Protein AF-A0A496V7D6-F1 (afdb_monomer)

Structure (mmCIF, N/CA/C/O backbone):
data_AF-A0A496V7D6-F1
#
_entry.id   AF-A0A496V7D6-F1
#
loop_
_atom_site.group_PDB
_atom_site.id
_atom_site.type_symbol
_atom_site.label_atom_id
_atom_site.label_alt_id
_atom_site.label_comp_id
_atom_site.label_asym_id
_atom_site.label_entity_id
_atom_site.label_seq_id
_atom_site.pdbx_PDB_ins_code
_atom_site.Cartn_x
_atom_site.Cartn_y
_atom_site.Cartn_z
_atom_site.occupancy
_atom_site.B_iso_or_equiv
_atom_site.auth_seq_id
_atom_site.auth_comp_id
_atom_site.auth_asym_id
_atom_site.auth_atom_id
_atom_site.pdbx_PDB_model_num
ATOM 1 N N . MET A 1 1 ? 28.265 21.192 30.918 1.00 49.59 1 MET A N 1
ATOM 2 C CA . MET A 1 1 ? 26.896 21.748 30.797 1.00 49.59 1 MET A CA 1
ATOM 3 C C . MET A 1 1 ? 26.055 21.335 32.008 1.00 49.59 1 MET A C 1
ATOM 5 O O . MET A 1 1 ? 25.504 20.247 32.004 1.00 49.59 1 MET A O 1
ATOM 9 N N . ARG A 1 2 ? 25.999 22.140 33.079 1.00 45.81 2 ARG A N 1
ATOM 10 C CA . ARG A 1 2 ? 25.101 21.910 34.243 1.00 45.81 2 ARG A CA 1
ATOM 11 C C . ARG A 1 2 ? 24.377 23.181 34.723 1.00 45.81 2 ARG A C 1
ATOM 13 O O . ARG A 1 2 ? 23.609 23.132 35.672 1.00 45.81 2 ARG A O 1
ATOM 20 N N . LEU A 1 3 ? 24.578 24.304 34.029 1.00 46.22 3 LEU A N 1
ATOM 21 C CA . LEU A 1 3 ? 23.982 25.597 34.363 1.00 46.22 3 LEU A CA 1
ATOM 22 C C . LEU A 1 3 ? 22.447 25.684 34.175 1.00 46.22 3 LEU A C 1
ATOM 24 O O . LEU A 1 3 ? 21.805 26.278 35.035 1.00 46.22 3 LEU A O 1
ATOM 28 N N . PRO A 1 4 ? 21.810 25.098 33.132 1.00 52.84 4 PRO A N 1
ATOM 29 C CA . PRO A 1 4 ? 20.385 25.355 32.881 1.00 52.84 4 PRO A CA 1
ATOM 30 C C . PRO A 1 4 ? 19.452 24.664 33.888 1.00 52.84 4 PRO A C 1
ATOM 32 O O . PRO A 1 4 ? 18.341 25.131 34.126 1.00 52.84 4 PRO A O 1
ATOM 35 N N . LEU A 1 5 ? 19.912 23.585 34.527 1.00 51.91 5 LEU A N 1
ATOM 36 C CA . LEU A 1 5 ? 19.098 22.809 35.464 1.00 51.91 5 LEU A CA 1
ATOM 37 C C . LEU A 1 5 ? 18.994 23.495 36.837 1.00 51.91 5 LEU A C 1
ATOM 39 O O . LEU A 1 5 ? 17.942 23.448 37.468 1.00 51.91 5 LEU A O 1
ATOM 43 N N . MET A 1 6 ? 20.042 24.216 37.260 1.00 51.31 6 MET A N 1
ATOM 44 C CA . MET A 1 6 ? 20.005 25.005 38.500 1.00 51.31 6 MET A CA 1
ATOM 45 C C . MET A 1 6 ? 19.074 26.220 38.395 1.00 51.31 6 MET A C 1
ATOM 47 O O . MET A 1 6 ? 18.360 26.511 39.352 1.00 51.31 6 MET A O 1
ATOM 51 N N . PHE A 1 7 ? 19.012 26.883 37.233 1.00 59.91 7 PHE A N 1
ATOM 52 C CA . PHE A 1 7 ? 18.081 27.999 37.019 1.00 59.91 7 PHE A CA 1
ATOM 53 C C . PHE A 1 7 ? 16.617 27.555 37.070 1.00 59.91 7 PHE A C 1
ATOM 55 O O . PHE A 1 7 ? 15.798 28.248 37.668 1.00 59.91 7 PHE A O 1
ATOM 62 N N . SER A 1 8 ? 16.296 26.381 36.513 1.00 56.38 8 SER A N 1
ATOM 63 C CA . SER A 1 8 ? 14.931 25.850 36.556 1.00 56.38 8 SER A CA 1
ATOM 64 C C . SER A 1 8 ? 14.472 25.588 37.989 1.00 56.38 8 SER A C 1
ATOM 66 O O . SER A 1 8 ? 13.370 25.987 38.336 1.00 56.38 8 SER A O 1
ATOM 68 N N . VAL A 1 9 ? 15.306 24.961 38.826 1.00 68.44 9 VAL A N 1
ATOM 69 C CA . VAL A 1 9 ? 14.926 24.589 40.202 1.00 68.44 9 VAL A CA 1
ATOM 70 C C . VAL A 1 9 ? 14.790 25.816 41.105 1.00 68.44 9 VAL A C 1
ATOM 72 O O . VAL A 1 9 ? 13.823 25.920 41.859 1.00 68.44 9 VAL A O 1
ATOM 75 N N . LEU A 1 10 ? 15.713 26.778 41.000 1.00 64.00 10 LEU A N 1
ATOM 76 C CA . LEU A 1 10 ? 15.637 28.027 41.766 1.00 64.00 10 LEU A CA 1
ATOM 77 C C . LEU A 1 10 ? 14.401 28.854 41.383 1.00 64.00 10 LEU A C 1
ATOM 79 O O . LEU A 1 10 ? 13.785 29.479 42.247 1.00 64.00 10 LEU A O 1
ATOM 83 N N . PHE A 1 11 ? 13.996 28.814 40.111 1.00 63.66 11 PHE A N 1
ATOM 84 C CA . PHE A 1 11 ? 12.794 29.496 39.644 1.00 63.66 11 PHE A CA 1
ATOM 85 C C . PHE A 1 11 ? 11.514 28.846 40.184 1.00 63.66 11 PHE A C 1
ATOM 87 O O . PHE A 1 11 ? 10.641 29.561 40.673 1.00 63.66 11 PHE A O 1
ATOM 94 N N . THR A 1 12 ? 11.415 27.509 40.196 1.00 63.09 12 THR A N 1
ATOM 95 C CA . THR A 1 12 ? 10.246 26.818 40.769 1.00 63.09 12 THR A CA 1
ATOM 96 C C . THR A 1 12 ? 10.083 27.129 42.256 1.00 63.09 12 THR A C 1
ATOM 98 O O . THR A 1 12 ? 8.973 27.398 42.708 1.00 63.09 12 THR A O 1
ATOM 101 N N . ILE A 1 13 ? 11.187 27.163 43.011 1.00 63.47 13 ILE A N 1
ATOM 102 C CA . ILE A 1 13 ? 11.171 27.503 44.443 1.00 63.47 13 ILE A CA 1
ATOM 103 C C . ILE A 1 13 ? 10.734 28.964 44.656 1.00 63.47 13 ILE A C 1
ATOM 105 O O . ILE A 1 13 ? 9.940 29.243 45.553 1.00 63.47 13 ILE A O 1
ATOM 109 N N . SER A 1 14 ? 11.188 29.891 43.805 1.00 62.47 14 SER A N 1
ATOM 110 C CA . SER A 1 14 ? 10.798 31.309 43.866 1.00 62.47 14 SER A CA 1
ATOM 111 C C . SER A 1 14 ? 9.300 31.523 43.603 1.00 62.47 14 SER A C 1
ATOM 113 O O . SER A 1 14 ? 8.638 32.255 44.343 1.00 62.47 14 SER A O 1
ATOM 115 N N . VAL A 1 15 ? 8.739 30.833 42.600 1.00 60.44 15 VAL A N 1
ATOM 116 C CA . VAL A 1 15 ? 7.307 30.908 42.253 1.00 60.44 15 VAL A CA 1
ATOM 117 C C . VAL A 1 15 ? 6.432 30.333 43.371 1.00 60.44 15 VAL A C 1
ATOM 119 O O . VAL A 1 15 ? 5.419 30.928 43.731 1.00 60.44 15 VAL A O 1
ATOM 122 N N . ILE A 1 16 ? 6.834 29.215 43.980 1.00 62.94 16 ILE A N 1
ATOM 123 C CA . ILE A 1 16 ? 6.077 28.607 45.086 1.00 62.94 16 ILE A CA 1
ATOM 124 C C . ILE A 1 16 ? 6.075 29.528 46.317 1.00 62.94 16 ILE A C 1
ATOM 126 O O . ILE A 1 16 ? 5.022 29.741 46.921 1.00 62.94 16 ILE A O 1
ATOM 130 N N . ASN A 1 17 ? 7.214 30.146 46.647 1.00 54.62 17 ASN A N 1
ATOM 131 C CA . ASN A 1 17 ? 7.295 31.083 47.771 1.00 54.62 17 ASN A CA 1
ATOM 132 C C . ASN A 1 17 ? 6.489 32.371 47.544 1.00 54.62 17 ASN A C 1
ATOM 134 O O . ASN A 1 17 ? 5.935 32.910 48.498 1.00 54.62 17 ASN A O 1
ATOM 138 N N . THR A 1 18 ? 6.376 32.856 46.304 1.00 57.94 18 THR A N 1
ATOM 139 C CA . THR A 1 18 ? 5.553 34.043 46.002 1.00 57.94 18 THR A CA 1
ATOM 140 C C . THR A 1 18 ? 4.055 33.746 46.028 1.00 57.94 18 THR A C 1
ATOM 142 O O . THR A 1 18 ? 3.281 34.606 46.442 1.00 57.94 18 THR A O 1
ATOM 145 N N . VAL A 1 19 ? 3.635 32.532 45.661 1.00 57.84 19 VAL A N 1
ATOM 146 C CA . VAL A 1 19 ? 2.225 32.111 45.746 1.00 57.84 19 VAL A CA 1
ATOM 147 C C . VAL A 1 19 ? 1.803 31.829 47.193 1.00 57.84 19 VAL A C 1
ATOM 149 O O . VAL A 1 19 ? 0.668 32.116 47.561 1.00 57.84 19 VAL A O 1
ATOM 152 N N . SER A 1 20 ? 2.709 31.332 48.040 1.00 52.12 20 SER A N 1
ATOM 153 C CA . SER A 1 20 ? 2.386 31.010 49.437 1.00 52.12 20 SER A CA 1
ATOM 154 C C . SER A 1 20 ? 2.377 32.219 50.386 1.00 52.12 20 SER A C 1
ATOM 156 O O . SER A 1 20 ? 1.919 32.082 51.519 1.00 52.12 20 SER A O 1
ATOM 158 N N . ALA A 1 21 ? 2.887 33.381 49.961 1.00 52.19 21 ALA A N 1
ATOM 159 C CA . ALA A 1 21 ? 3.099 34.546 50.826 1.00 52.19 21 ALA A CA 1
ATOM 160 C C . ALA A 1 21 ? 2.141 35.728 50.579 1.00 52.19 21 ALA A C 1
ATOM 162 O O . ALA A 1 21 ? 2.339 36.788 51.170 1.00 52.19 21 ALA A O 1
ATOM 163 N N . ALA A 1 22 ? 1.118 35.595 49.728 1.00 47.59 22 ALA A N 1
ATOM 164 C CA . ALA A 1 22 ? 0.211 36.704 49.424 1.00 47.59 22 ALA A CA 1
ATOM 165 C C . ALA A 1 22 ? -1.084 36.648 50.266 1.00 47.59 22 ALA A C 1
ATOM 167 O O . ALA A 1 22 ? -1.952 35.815 49.990 1.00 47.59 22 ALA A O 1
ATOM 168 N N . PRO A 1 23 ? -1.266 37.533 51.267 1.00 47.47 23 PRO A N 1
ATOM 169 C CA . PRO A 1 23 ? -2.559 37.732 51.901 1.00 47.47 23 PRO A CA 1
ATOM 170 C C . PRO A 1 23 ? -3.493 38.536 50.982 1.00 47.47 23 PRO A C 1
ATOM 172 O O . PRO A 1 23 ? -3.084 39.485 50.321 1.00 47.47 23 PRO A O 1
ATOM 175 N N . SER A 1 24 ? -4.751 38.100 50.958 1.00 51.34 24 SER A N 1
ATOM 176 C CA . SER A 1 24 ? -5.985 38.841 50.658 1.00 51.34 24 SER A CA 1
ATOM 177 C C . SER A 1 24 ? -5.936 40.083 49.741 1.00 51.34 24 SER A C 1
ATOM 179 O O . SER A 1 24 ? -5.468 41.156 50.108 1.00 51.34 24 SER A O 1
ATOM 181 N N . SER A 1 25 ? -6.651 39.937 48.621 1.00 53.03 25 SER A N 1
ATOM 182 C CA . SER A 1 25 ? -7.633 40.900 48.088 1.00 53.03 25 SER A CA 1
ATOM 183 C C . SER A 1 25 ? -7.192 42.232 47.471 1.00 53.03 25 SER A C 1
ATOM 185 O O . SER A 1 25 ? -8.035 43.117 47.382 1.00 53.03 25 SER A O 1
ATOM 187 N N . GLU A 1 26 ? -5.989 42.366 46.904 1.00 52.56 26 GLU A N 1
ATOM 188 C CA . GLU A 1 26 ? -5.747 43.437 45.919 1.00 52.56 26 GLU A CA 1
ATOM 189 C C . GLU A 1 26 ? -4.995 42.974 44.659 1.00 52.56 26 GLU A C 1
ATOM 191 O O . GLU A 1 26 ? -3.844 42.552 44.680 1.00 52.56 26 GLU A O 1
ATOM 196 N N . SER A 1 27 ? -5.683 43.131 43.522 1.00 51.25 27 SER A N 1
ATOM 197 C CA . SER A 1 27 ? -5.167 43.115 42.148 1.00 51.25 27 SER A CA 1
ATOM 198 C C . SER A 1 27 ? -4.500 41.818 41.657 1.00 51.25 27 SER A C 1
ATOM 200 O O . SER A 1 27 ? -3.303 41.752 41.370 1.00 51.25 27 SER A O 1
ATOM 202 N N . PHE A 1 28 ? -5.343 40.821 41.374 1.00 53.88 28 PHE A N 1
ATOM 203 C CA . PHE A 1 28 ? -5.025 39.631 40.564 1.00 53.88 28 PHE A CA 1
ATOM 204 C C . PHE A 1 28 ? -4.494 39.946 39.143 1.00 53.88 28 PHE A C 1
ATOM 206 O O . PHE A 1 28 ? -4.059 39.047 38.427 1.00 53.88 28 PHE A O 1
ATOM 213 N N . ALA A 1 29 ? -4.501 41.216 38.718 1.00 56.28 29 ALA A N 1
ATOM 214 C CA . ALA A 1 29 ? -4.032 41.639 37.402 1.00 56.28 29 ALA A CA 1
ATOM 215 C C . ALA A 1 29 ? -2.498 41.610 37.269 1.00 56.28 29 ALA A C 1
ATOM 217 O O . ALA A 1 29 ? -1.983 41.304 36.198 1.00 56.28 29 ALA A O 1
ATOM 218 N N . LYS A 1 30 ? -1.743 41.895 38.339 1.00 57.81 30 LYS A N 1
ATOM 219 C CA . LYS A 1 30 ? -0.271 41.981 38.271 1.00 57.81 30 LYS A CA 1
ATOM 220 C C . LYS A 1 30 ? 0.422 40.648 37.938 1.00 57.81 30 LYS A C 1
ATOM 222 O O . LYS A 1 30 ? 1.227 40.654 37.008 1.00 57.81 30 LYS A O 1
ATOM 227 N N . PRO A 1 31 ? 0.124 39.505 38.593 1.00 64.62 31 PRO A N 1
ATOM 228 C CA . PRO A 1 31 ? 0.762 38.233 38.237 1.00 64.62 31 PRO A CA 1
ATOM 229 C C . PRO A 1 31 ? 0.362 37.748 36.836 1.00 64.62 31 PRO A C 1
ATOM 231 O O . PRO A 1 31 ? 1.167 37.122 36.152 1.00 64.62 31 PRO A O 1
ATOM 234 N N . PHE A 1 32 ? -0.839 38.098 36.364 1.00 64.69 32 PHE A N 1
ATOM 235 C CA . PHE A 1 32 ? -1.312 37.743 35.026 1.00 64.69 32 PHE A CA 1
ATOM 236 C C . PHE A 1 32 ? -0.464 38.386 33.913 1.00 64.69 32 PHE A C 1
ATOM 238 O O . PHE A 1 32 ? -0.072 37.711 32.961 1.00 64.69 32 PHE A O 1
ATOM 245 N N . TRP A 1 33 ? -0.086 39.660 34.068 1.00 68.31 33 TRP A N 1
ATOM 246 C CA . TRP A 1 33 ? 0.807 40.340 33.122 1.00 68.31 33 TRP A CA 1
ATOM 247 C C . TRP A 1 33 ? 2.226 39.758 33.109 1.00 68.31 33 TRP A C 1
ATOM 249 O O . TRP A 1 33 ? 2.834 39.680 32.041 1.00 68.31 33 TRP A O 1
ATOM 259 N N . PHE A 1 34 ? 2.735 39.284 34.254 1.00 74.94 34 PHE A N 1
ATOM 260 C CA . PHE A 1 34 ? 4.026 38.588 34.307 1.00 74.94 34 PHE A CA 1
ATOM 261 C C . PHE A 1 34 ? 3.998 37.260 33.545 1.00 74.94 34 PHE A C 1
ATOM 263 O O . PHE A 1 34 ? 4.942 36.962 32.815 1.00 74.94 34 PHE A O 1
ATOM 270 N N . VAL A 1 35 ? 2.908 36.495 33.650 1.00 73.31 35 VAL A N 1
ATOM 271 C CA . VAL A 1 35 ? 2.742 35.245 32.891 1.00 73.31 35 VAL A CA 1
ATOM 272 C C . VAL A 1 35 ? 2.688 35.526 31.388 1.00 73.31 35 VAL A C 1
ATOM 274 O O . VAL A 1 35 ? 3.379 34.860 30.620 1.00 73.31 35 VAL A O 1
ATOM 277 N N . ILE A 1 36 ? 1.941 36.547 30.955 1.00 74.38 36 ILE A N 1
ATOM 278 C CA . ILE A 1 36 ? 1.866 36.923 29.535 1.00 74.38 36 ILE A CA 1
ATOM 279 C C . ILE A 1 36 ? 3.235 37.365 29.004 1.00 74.38 36 ILE A C 1
ATOM 281 O O . ILE A 1 36 ? 3.673 36.877 27.961 1.00 74.38 36 ILE A O 1
ATOM 285 N N . ALA A 1 37 ? 3.939 38.242 29.724 1.00 76.56 37 ALA A N 1
ATOM 286 C CA . ALA A 1 37 ? 5.274 38.691 29.331 1.00 76.56 37 ALA A CA 1
ATOM 287 C C . ALA A 1 37 ? 6.267 37.518 29.240 1.00 76.56 37 ALA A C 1
ATOM 289 O O . ALA A 1 37 ? 7.078 37.461 28.314 1.00 76.56 37 ALA A O 1
ATOM 290 N N . PHE A 1 38 ? 6.160 36.545 30.148 1.00 79.31 38 PHE A N 1
ATOM 291 C CA . PHE A 1 38 ? 6.984 35.340 30.140 1.00 79.31 38 PHE A CA 1
ATOM 292 C C . PHE A 1 38 ? 6.695 34.434 28.933 1.00 79.31 38 PHE A C 1
ATOM 294 O O . PHE A 1 38 ? 7.631 33.980 28.274 1.00 79.31 38 PHE A O 1
ATOM 301 N N . VAL A 1 39 ? 5.422 34.217 28.585 1.00 80.94 39 VAL A N 1
ATOM 302 C CA . VAL A 1 39 ? 5.034 33.423 27.404 1.00 80.94 39 VAL A CA 1
ATOM 303 C C . VAL A 1 39 ? 5.517 34.088 26.112 1.00 80.94 39 VAL A C 1
ATOM 305 O O . VAL A 1 39 ? 6.079 33.415 25.248 1.00 80.94 39 VAL A O 1
ATOM 308 N N . ILE A 1 40 ? 5.376 35.412 25.992 1.00 83.94 40 ILE A N 1
ATOM 309 C CA . ILE A 1 40 ? 5.887 36.171 24.840 1.00 83.94 40 ILE A CA 1
ATOM 310 C C . ILE A 1 40 ? 7.418 36.057 24.756 1.00 83.94 40 ILE A C 1
ATOM 312 O O . ILE A 1 40 ? 7.957 35.817 23.673 1.00 83.94 40 ILE A O 1
ATOM 316 N N . GLY A 1 41 ? 8.115 36.164 25.892 1.00 85.00 41 GLY A N 1
ATOM 317 C CA . GLY A 1 41 ? 9.563 35.969 25.977 1.00 85.00 41 GLY A CA 1
ATOM 318 C C . GLY A 1 41 ? 9.999 34.571 25.531 1.00 85.00 41 GLY A C 1
ATOM 319 O O . GLY A 1 41 ? 10.919 34.446 24.723 1.00 85.00 41 GLY A O 1
ATOM 320 N N . LEU A 1 42 ? 9.300 33.521 25.972 1.00 84.88 42 LEU A N 1
ATOM 321 C CA . LEU A 1 42 ? 9.556 32.145 25.539 1.00 84.88 42 LEU A CA 1
ATOM 322 C C . LEU A 1 42 ? 9.377 31.982 24.027 1.00 84.88 42 LEU A C 1
ATOM 324 O O . LEU A 1 42 ? 10.247 31.409 23.376 1.00 84.88 42 LEU A O 1
ATOM 328 N N . ILE A 1 43 ? 8.303 32.523 23.447 1.00 84.12 43 ILE A N 1
ATOM 329 C CA . ILE A 1 43 ? 8.064 32.458 21.996 1.00 84.12 43 ILE A CA 1
ATOM 330 C C . ILE A 1 43 ? 9.182 33.174 21.224 1.00 84.12 43 ILE A C 1
ATOM 332 O O . ILE A 1 43 ? 9.642 32.667 20.198 1.00 84.12 43 ILE A O 1
ATOM 336 N N . ALA A 1 44 ? 9.655 34.324 21.715 1.00 81.50 44 ALA A N 1
ATOM 337 C CA . ALA A 1 44 ? 10.766 35.053 21.105 1.00 81.50 44 ALA A CA 1
ATOM 338 C C . ALA A 1 44 ? 12.081 34.257 21.161 1.00 81.50 44 ALA A C 1
ATOM 340 O O . ALA A 1 44 ? 12.781 34.170 20.152 1.00 81.50 44 ALA A O 1
ATOM 341 N N . VAL A 1 45 ? 12.383 33.614 22.296 1.00 81.56 45 VAL A N 1
ATOM 342 C CA . VAL A 1 45 ? 13.561 32.743 22.452 1.00 81.56 45 VAL A CA 1
ATOM 343 C C . VAL A 1 45 ? 13.468 31.520 21.540 1.00 81.56 45 VAL A C 1
ATOM 345 O O . VAL A 1 45 ? 14.441 31.195 20.864 1.00 81.56 45 VAL A O 1
ATOM 348 N N . PHE A 1 46 ? 12.300 30.877 21.446 1.00 80.62 46 PHE A N 1
ATOM 349 C CA . PHE A 1 46 ? 12.084 29.756 20.528 1.00 80.62 46 PHE A CA 1
ATOM 350 C C . PHE A 1 46 ? 12.258 30.175 19.066 1.00 80.62 46 PHE A C 1
ATOM 352 O O . PHE A 1 46 ? 12.945 29.484 18.318 1.00 80.62 46 PHE A O 1
ATOM 359 N N . LYS A 1 47 ? 11.709 31.328 18.655 1.00 74.75 47 LYS A N 1
ATOM 360 C CA . LYS A 1 47 ? 11.934 31.877 17.308 1.00 74.75 47 LYS A CA 1
ATOM 361 C C . LYS A 1 47 ? 13.403 32.195 17.049 1.00 74.75 47 LYS A C 1
ATOM 363 O O . LYS A 1 47 ? 13.876 31.955 15.941 1.00 74.75 47 LYS A O 1
ATOM 368 N N . TRP A 1 48 ? 14.116 32.728 18.037 1.00 76.06 48 TRP A N 1
ATOM 369 C CA . TRP A 1 48 ? 15.539 33.025 17.909 1.00 76.06 48 TRP A CA 1
ATOM 370 C C . TRP A 1 48 ? 16.369 31.746 17.755 1.00 76.06 48 TRP A C 1
ATOM 372 O O . TRP A 1 48 ? 17.127 31.647 16.796 1.00 76.06 48 TRP A O 1
ATOM 382 N N . LEU A 1 49 ? 16.136 30.727 18.590 1.00 74.25 49 LEU A N 1
ATOM 383 C CA . LEU A 1 49 ? 16.782 29.413 18.474 1.00 74.25 49 LEU A CA 1
ATOM 384 C C . LEU A 1 49 ? 16.487 28.731 17.130 1.00 74.25 49 LEU A C 1
ATOM 386 O O . LEU A 1 49 ? 17.378 28.140 16.524 1.00 74.25 49 LEU A O 1
ATOM 390 N N . TYR A 1 50 ? 15.251 28.834 16.634 1.00 68.75 50 TYR A N 1
ATOM 391 C CA . TYR A 1 50 ? 14.881 28.254 15.342 1.00 68.75 50 TYR A CA 1
ATOM 392 C C . TYR A 1 50 ? 15.537 28.994 14.167 1.00 68.75 50 TYR A C 1
ATOM 394 O O . TYR A 1 50 ? 15.975 28.368 13.205 1.00 68.75 50 TYR A O 1
ATOM 402 N N . LYS A 1 51 ? 15.648 30.326 14.254 1.00 56.97 51 LYS A N 1
ATOM 403 C CA . LYS A 1 51 ? 16.315 31.152 13.240 1.00 56.97 51 LYS A CA 1
ATOM 404 C C . LYS A 1 51 ? 17.828 30.913 13.211 1.00 56.97 51 LYS A C 1
ATOM 406 O O . LYS A 1 51 ? 18.396 30.843 12.127 1.00 56.97 51 LYS A O 1
ATOM 411 N N . ASP A 1 52 ? 18.460 30.740 14.370 1.00 56.09 52 ASP A N 1
ATOM 412 C CA . ASP A 1 52 ? 19.906 30.503 14.467 1.00 56.09 52 ASP A CA 1
ATOM 413 C C . ASP A 1 52 ? 20.298 29.106 13.949 1.00 56.09 52 ASP A C 1
ATOM 415 O O . ASP A 1 52 ? 21.332 28.944 13.302 1.00 56.09 52 ASP A O 1
ATOM 419 N N . ASN A 1 53 ? 19.421 28.109 14.120 1.00 53.53 53 ASN A N 1
ATOM 420 C CA . ASN A 1 53 ? 19.608 26.785 13.520 1.00 53.53 53 ASN A CA 1
ATOM 421 C C . ASN A 1 53 ? 19.413 26.783 11.995 1.00 53.53 53 ASN A C 1
ATOM 423 O O . ASN A 1 53 ? 20.101 26.037 11.306 1.00 53.53 53 ASN A O 1
ATOM 427 N N . HIS A 1 54 ? 18.539 27.634 11.446 1.00 49.75 54 HIS A N 1
ATOM 428 C CA . HIS A 1 54 ? 18.308 27.691 9.996 1.00 49.75 54 HIS A CA 1
ATOM 429 C C . HIS A 1 54 ? 19.328 28.552 9.232 1.00 49.75 54 HIS A C 1
ATOM 431 O O . HIS A 1 54 ? 19.538 28.339 8.039 1.00 49.75 54 HIS A O 1
ATOM 437 N N . SER A 1 55 ? 19.988 29.509 9.895 1.00 47.41 55 SER A N 1
ATOM 438 C CA . SER A 1 55 ? 21.051 30.329 9.290 1.00 47.41 55 SER A CA 1
ATOM 439 C C . SER A 1 55 ? 22.436 29.670 9.318 1.00 47.41 55 SER A C 1
ATOM 441 O O . SER A 1 55 ? 23.373 30.215 8.738 1.00 47.41 55 SER A O 1
ATOM 443 N N . ARG A 1 56 ? 22.577 28.490 9.936 1.00 44.28 56 ARG A N 1
ATOM 444 C CA . ARG A 1 56 ? 23.854 27.766 10.033 1.00 44.28 56 ARG A CA 1
ATOM 445 C C . ARG A 1 56 ? 24.135 26.773 8.898 1.00 44.28 56 ARG A C 1
ATOM 447 O O . ARG A 1 56 ? 25.235 26.236 8.850 1.00 44.28 56 ARG A O 1
ATOM 454 N N . GLU A 1 57 ? 23.207 26.590 7.957 1.00 45.69 57 GLU A N 1
ATOM 455 C CA . GLU A 1 57 ? 23.392 25.733 6.767 1.00 45.69 57 GLU A CA 1
ATOM 456 C C . GLU A 1 57 ? 23.724 26.497 5.473 1.00 45.69 57 GLU A C 1
ATOM 458 O O . GLU A 1 57 ? 23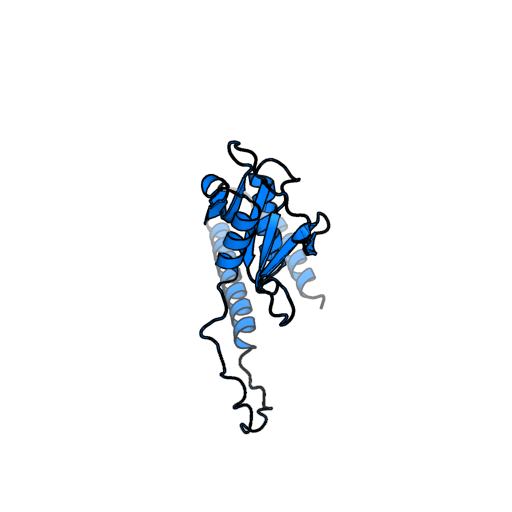.765 25.912 4.395 1.00 45.69 57 GLU A O 1
ATOM 463 N N . SER A 1 58 ? 24.025 27.797 5.552 1.00 45.22 58 SER A N 1
ATOM 464 C CA . SER A 1 58 ? 24.455 28.579 4.386 1.00 45.22 58 SER A CA 1
ATOM 465 C C . SER A 1 58 ? 25.878 29.108 4.552 1.00 45.22 58 SER A C 1
ATOM 467 O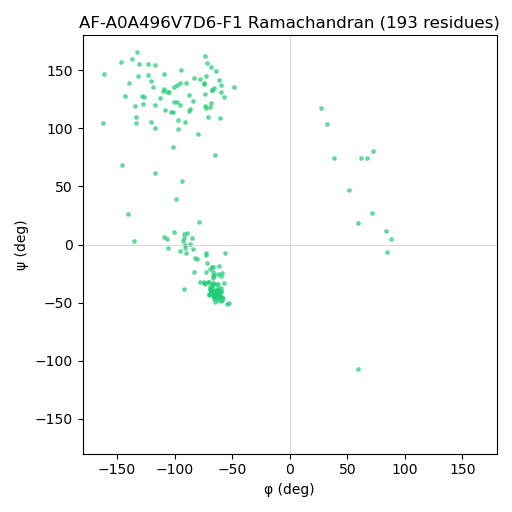 O . SER A 1 58 ? 26.105 30.314 4.538 1.00 45.22 58 SER A O 1
ATOM 469 N N . HIS A 1 59 ? 26.845 28.199 4.686 1.00 41.69 59 HIS A N 1
ATOM 470 C CA . HIS A 1 59 ? 28.254 28.489 4.419 1.00 41.69 59 HIS A CA 1
ATOM 471 C C . HIS A 1 59 ? 28.864 27.376 3.557 1.00 41.69 59 HIS A C 1
ATOM 473 O O . HIS A 1 59 ? 29.093 26.258 4.004 1.00 41.69 59 HIS A O 1
ATOM 479 N N . GLU A 1 60 ? 29.044 27.726 2.284 1.00 40.34 60 GLU A N 1
ATOM 480 C CA . GLU A 1 60 ? 30.182 27.406 1.417 1.00 40.34 60 GLU A CA 1
ATOM 481 C C . GLU A 1 60 ? 30.906 26.070 1.644 1.00 40.34 60 GLU A C 1
ATOM 483 O O . GLU A 1 60 ? 31.785 25.934 2.491 1.00 40.34 60 GLU A O 1
ATOM 488 N N . ASN A 1 61 ? 30.631 25.113 0.756 1.00 35.25 61 ASN A N 1
ATOM 489 C CA . ASN A 1 61 ? 31.522 23.990 0.494 1.00 35.25 61 ASN A CA 1
ATOM 490 C C . ASN A 1 61 ? 32.537 24.401 -0.603 1.00 35.25 61 ASN A C 1
ATOM 492 O O . ASN A 1 61 ? 32.111 24.648 -1.736 1.00 35.25 61 ASN A O 1
ATOM 496 N N . PRO A 1 62 ? 33.855 24.492 -0.320 1.00 44.66 62 PRO A N 1
ATOM 497 C CA . PRO A 1 62 ? 34.843 24.991 -1.278 1.00 44.66 62 PRO A CA 1
ATOM 498 C C . PRO A 1 62 ? 35.370 23.929 -2.259 1.00 44.66 62 PRO A C 1
ATOM 500 O O . PRO A 1 62 ? 36.239 24.235 -3.072 1.00 44.66 62 PRO A O 1
ATOM 503 N N . TYR A 1 63 ? 34.842 22.703 -2.268 1.00 40.00 63 TYR A N 1
ATOM 504 C CA . TYR A 1 63 ? 35.267 21.678 -3.227 1.00 40.00 63 TYR A CA 1
ATOM 505 C C . TYR A 1 63 ? 34.275 21.522 -4.380 1.00 40.00 63 TYR A C 1
ATOM 507 O O . TYR A 1 63 ? 33.425 20.634 -4.406 1.00 40.00 63 TYR A O 1
ATOM 515 N N . ARG A 1 64 ? 34.421 22.394 -5.384 1.00 39.84 64 ARG A N 1
ATOM 516 C CA . ARG A 1 64 ? 33.859 22.191 -6.726 1.00 39.84 64 ARG A CA 1
ATOM 517 C C . ARG A 1 64 ? 34.917 21.473 -7.577 1.00 39.84 64 ARG A C 1
ATOM 519 O O . ARG A 1 64 ? 35.878 22.128 -7.983 1.00 39.84 64 ARG A O 1
ATOM 526 N N . PRO A 1 65 ? 34.790 20.167 -7.874 1.00 46.16 65 PRO A N 1
ATOM 527 C CA . PRO A 1 65 ? 35.644 19.559 -8.882 1.00 46.16 65 PRO A CA 1
ATOM 528 C C . PRO A 1 65 ? 35.273 20.125 -10.267 1.00 46.16 65 PRO A C 1
ATOM 530 O O . PRO A 1 65 ? 34.139 20.583 -10.474 1.00 46.16 65 PRO A O 1
ATOM 533 N N . PRO A 1 66 ? 36.223 20.157 -11.214 1.00 38.44 66 PRO A N 1
ATOM 534 C CA . PRO A 1 66 ? 36.041 20.812 -12.501 1.00 38.44 66 PRO A CA 1
ATOM 535 C C . PRO A 1 66 ? 34.873 20.195 -13.281 1.00 38.44 66 PRO A C 1
ATOM 537 O O . PRO A 1 66 ? 34.778 18.983 -13.458 1.00 38.44 66 PRO A O 1
ATOM 540 N N . LYS A 1 67 ? 33.988 21.067 -13.782 1.00 48.00 67 LYS A N 1
ATOM 541 C CA . LYS A 1 67 ? 32.935 20.748 -14.756 1.00 48.00 67 LYS A CA 1
ATOM 542 C C . LYS A 1 67 ? 33.565 20.331 -16.089 1.00 48.00 67 LYS A C 1
ATOM 544 O O . LYS A 1 67 ? 33.557 21.116 -17.030 1.00 48.00 67 LYS A O 1
ATOM 549 N N . MET A 1 68 ? 34.069 19.111 -16.203 1.00 46.59 68 MET A N 1
ATOM 550 C CA . MET A 1 68 ? 34.245 18.456 -17.497 1.00 46.59 68 MET A CA 1
ATOM 551 C C . MET A 1 68 ? 33.944 16.964 -17.361 1.00 46.59 68 MET A C 1
ATOM 553 O O . MET A 1 68 ? 34.485 16.289 -16.499 1.00 46.59 68 MET A O 1
ATOM 557 N N . MET A 1 69 ? 33.064 16.496 -18.251 1.00 46.44 69 MET A N 1
ATOM 558 C CA . MET A 1 69 ? 32.644 15.107 -18.469 1.00 46.44 69 MET A CA 1
ATOM 559 C C . MET A 1 69 ? 31.735 14.458 -17.413 1.00 46.44 69 MET A C 1
ATOM 561 O O . MET A 1 69 ? 32.133 13.572 -16.675 1.00 46.44 69 MET A O 1
ATOM 565 N N . LEU A 1 70 ? 30.438 14.771 -17.497 1.00 44.03 70 LEU A N 1
ATOM 566 C CA . LEU A 1 70 ? 29.420 13.710 -17.527 1.00 44.03 70 LEU A CA 1
ATOM 567 C C . LEU A 1 70 ? 28.254 14.143 -18.431 1.00 44.03 70 LEU A C 1
ATOM 569 O O . LEU A 1 70 ? 27.146 14.453 -18.005 1.00 44.03 70 LEU A O 1
ATOM 573 N N . LYS A 1 71 ? 28.544 14.220 -19.735 1.00 46.06 71 LYS A N 1
ATOM 574 C CA . LYS A 1 71 ? 27.538 14.241 -20.807 1.00 46.06 71 LYS A CA 1
ATOM 575 C C . LYS A 1 71 ? 27.318 12.801 -21.294 1.00 46.06 71 LYS A C 1
ATOM 577 O O . LYS A 1 71 ? 27.513 12.522 -22.463 1.00 46.06 71 LYS A O 1
ATOM 582 N N . VAL A 1 72 ? 26.987 11.899 -20.368 1.00 48.62 72 VAL A N 1
ATOM 583 C CA . VAL A 1 72 ? 26.603 10.480 -20.544 1.00 48.62 72 VAL A CA 1
ATOM 584 C C . VAL A 1 72 ? 25.912 10.133 -19.211 1.00 48.62 72 VAL A C 1
ATOM 586 O O . VAL A 1 72 ? 26.588 10.143 -18.199 1.00 48.62 72 VAL A O 1
ATOM 589 N N . ASN A 1 73 ? 24.604 9.995 -18.996 1.00 38.94 73 ASN A N 1
ATOM 590 C CA . ASN A 1 73 ? 23.459 9.608 -19.802 1.00 38.94 73 ASN A CA 1
ATOM 591 C C . ASN A 1 73 ? 22.306 10.601 -19.575 1.00 38.94 73 ASN A C 1
ATOM 593 O O . ASN A 1 73 ? 21.658 10.608 -18.532 1.00 38.94 73 ASN A O 1
ATOM 597 N N . ARG A 1 74 ? 22.007 11.418 -20.584 1.00 40.41 74 ARG A N 1
ATOM 598 C CA . ARG A 1 74 ? 20.677 12.026 -20.771 1.00 40.41 74 ARG A CA 1
ATOM 599 C C . ARG A 1 74 ? 19.904 11.208 -21.811 1.00 40.41 74 ARG A C 1
ATOM 601 O O . ARG A 1 74 ? 19.267 11.758 -22.697 1.00 40.41 74 ARG A O 1
ATOM 608 N N . VAL A 1 75 ? 20.047 9.887 -21.747 1.00 43.81 75 VAL A N 1
ATOM 609 C CA . VAL A 1 75 ? 19.355 8.949 -22.628 1.00 43.81 75 VAL A CA 1
ATOM 610 C C . VAL A 1 75 ? 18.189 8.387 -21.819 1.00 43.81 75 VAL A C 1
ATOM 612 O O . VAL A 1 75 ? 18.408 7.740 -20.803 1.00 43.81 75 VAL A O 1
ATOM 615 N N . ASN A 1 76 ? 16.969 8.706 -22.259 1.00 40.44 76 ASN A N 1
ATOM 616 C CA . ASN A 1 76 ? 15.678 8.189 -21.792 1.00 40.44 76 ASN A CA 1
ATOM 617 C C . ASN A 1 76 ? 15.211 8.538 -20.368 1.00 40.44 76 ASN A C 1
ATOM 619 O O . ASN A 1 76 ? 15.096 7.678 -19.505 1.00 40.44 76 ASN A O 1
ATOM 623 N N . LYS A 1 77 ? 14.769 9.787 -20.165 1.00 43.53 77 LYS A N 1
ATOM 624 C CA . LYS A 1 77 ? 13.732 10.101 -19.155 1.00 43.53 77 LYS A CA 1
ATOM 625 C C . LYS A 1 77 ? 12.304 10.084 -19.725 1.00 43.53 77 LYS A C 1
ATOM 627 O O . LYS A 1 77 ? 11.372 10.443 -19.022 1.00 43.53 77 LYS A O 1
ATOM 632 N N . GLU A 1 78 ? 12.124 9.695 -20.987 1.00 43.72 78 GLU A N 1
ATOM 633 C CA . GLU A 1 78 ? 10.817 9.760 -21.665 1.00 43.72 78 GLU A CA 1
ATOM 634 C C . GLU A 1 78 ? 9.971 8.489 -21.509 1.00 43.72 78 GLU A C 1
ATOM 636 O O . GLU A 1 78 ? 8.806 8.494 -21.881 1.00 43.72 78 GLU A O 1
ATOM 641 N N . HIS A 1 79 ? 10.516 7.415 -20.929 1.00 48.06 79 HIS A N 1
ATOM 642 C CA . HIS A 1 79 ? 9.820 6.128 -20.831 1.00 48.06 79 HIS A CA 1
ATOM 643 C C . HIS A 1 79 ? 10.045 5.411 -19.496 1.00 48.06 79 HIS A C 1
ATOM 645 O O . HIS A 1 79 ? 9.974 4.188 -19.462 1.00 48.06 79 HIS A O 1
ATOM 651 N N . GLN A 1 80 ? 10.334 6.118 -18.394 1.00 47.78 80 GLN A N 1
ATOM 652 C CA . GLN A 1 80 ? 10.257 5.451 -17.091 1.00 47.78 80 GLN A CA 1
ATOM 653 C C . GLN A 1 80 ? 8.766 5.219 -16.802 1.00 47.78 80 GLN A C 1
ATOM 655 O O . GLN A 1 80 ? 8.040 6.206 -16.644 1.00 47.78 80 GLN A O 1
ATOM 660 N N . PRO A 1 81 ? 8.277 3.965 -16.825 1.00 58.94 81 PRO A N 1
ATOM 661 C CA . PRO A 1 81 ? 6.874 3.694 -16.561 1.00 58.94 81 PRO A CA 1
ATOM 662 C C . PRO A 1 81 ? 6.532 4.198 -15.160 1.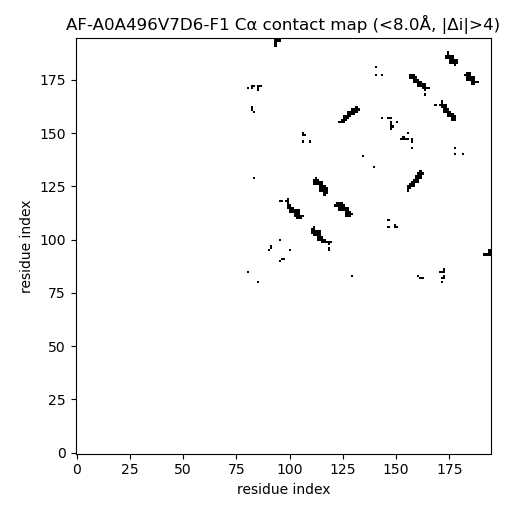00 58.94 81 PRO A C 1
ATOM 664 O O . PRO A 1 81 ? 7.312 4.028 -14.220 1.00 58.94 81 PRO A O 1
ATOM 667 N N . ASP A 1 82 ? 5.374 4.843 -15.030 1.00 82.94 82 ASP A N 1
ATOM 668 C CA . ASP A 1 82 ? 4.865 5.254 -13.729 1.00 82.94 82 ASP A CA 1
ATOM 669 C C . ASP A 1 82 ? 4.674 3.996 -12.871 1.00 82.94 82 ASP A C 1
ATOM 671 O O . ASP A 1 82 ? 3.794 3.173 -13.130 1.00 82.94 82 ASP A O 1
ATOM 675 N N . PHE A 1 83 ? 5.531 3.822 -11.865 1.00 85.25 83 PHE A N 1
ATOM 676 C CA . PHE A 1 83 ? 5.572 2.629 -11.020 1.00 85.25 83 PHE A CA 1
ATOM 677 C C . PHE A 1 83 ? 4.231 2.385 -10.300 1.00 85.25 83 PHE A C 1
ATOM 679 O O . PHE A 1 83 ? 3.869 1.246 -10.009 1.00 85.25 83 PHE A O 1
ATOM 686 N N . ARG A 1 84 ? 3.444 3.451 -10.098 1.00 88.00 84 ARG A N 1
ATOM 687 C CA . ARG A 1 84 ? 2.055 3.407 -9.625 1.00 88.00 84 ARG A CA 1
ATOM 688 C C . ARG A 1 84 ? 1.118 2.733 -10.630 1.00 88.00 84 ARG A C 1
ATOM 690 O O . ARG A 1 84 ? 0.299 1.896 -10.253 1.00 88.00 84 ARG A O 1
ATOM 697 N N . ALA A 1 85 ? 1.238 3.069 -11.912 1.00 88.31 85 ALA A N 1
ATOM 698 C CA . ALA A 1 85 ? 0.458 2.445 -12.977 1.00 88.31 85 ALA A CA 1
ATOM 699 C C . ALA A 1 85 ? 0.852 0.972 -13.179 1.00 88.31 85 ALA A C 1
ATOM 701 O O . ALA A 1 85 ? -0.016 0.135 -13.439 1.00 88.31 85 ALA A O 1
ATOM 702 N N . GLU A 1 86 ? 2.133 0.642 -13.008 1.00 90.25 86 GLU A N 1
ATOM 703 C CA . GLU A 1 86 ? 2.614 -0.742 -13.068 1.00 90.25 86 GLU A CA 1
ATOM 704 C C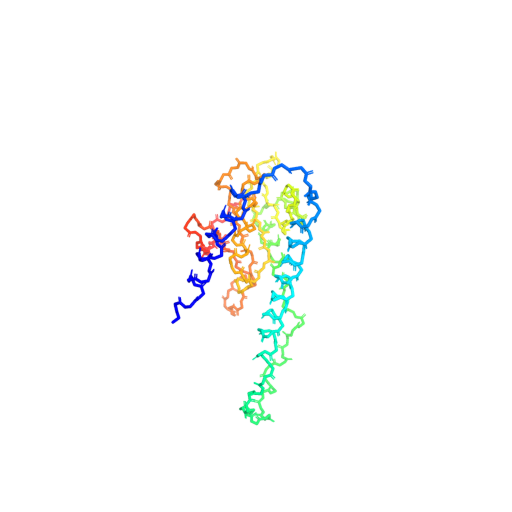 . GLU A 1 86 ? 2.097 -1.592 -11.906 1.00 90.25 86 GLU A C 1
ATOM 706 O O . GLU A 1 86 ? 1.721 -2.737 -12.141 1.00 90.25 86 GLU A O 1
ATOM 711 N N . LEU A 1 87 ? 1.960 -1.040 -10.691 1.00 90.38 87 LEU A N 1
ATOM 712 C CA . LEU A 1 87 ? 1.273 -1.740 -9.597 1.00 90.38 87 LEU A CA 1
ATOM 713 C C . LEU A 1 87 ? -0.169 -2.095 -9.991 1.00 90.38 87 LEU A C 1
ATOM 715 O O . LEU A 1 87 ? -0.608 -3.226 -9.802 1.00 90.38 87 LEU A O 1
ATOM 719 N N . ILE A 1 88 ? -0.913 -1.151 -10.574 1.00 90.25 88 ILE A N 1
ATOM 720 C CA . ILE A 1 88 ? -2.293 -1.411 -11.013 1.00 90.25 88 ILE A CA 1
ATOM 721 C C . ILE A 1 88 ? -2.318 -2.489 -12.103 1.00 90.25 88 ILE A C 1
ATOM 723 O O . ILE A 1 88 ? -3.194 -3.356 -12.092 1.00 90.25 88 ILE A O 1
ATOM 727 N N . ARG A 1 89 ? -1.375 -2.449 -13.053 1.00 90.38 89 ARG A N 1
ATOM 728 C CA . ARG A 1 89 ? -1.260 -3.470 -14.102 1.00 90.38 89 ARG A CA 1
ATOM 729 C C . ARG A 1 89 ? -0.954 -4.845 -13.506 1.00 90.38 89 ARG A C 1
ATOM 731 O O . ARG A 1 89 ? -1.602 -5.809 -13.902 1.00 90.38 89 ARG A O 1
ATOM 738 N N . PHE A 1 90 ? -0.037 -4.912 -12.543 1.00 90.69 90 PHE A N 1
ATOM 739 C CA . PHE A 1 90 ? 0.305 -6.122 -11.799 1.00 90.69 90 PHE A CA 1
ATOM 740 C C . PHE A 1 90 ? -0.911 -6.705 -11.070 1.00 90.69 90 PHE A C 1
ATOM 742 O O . PHE A 1 90 ? -1.206 -7.888 -11.215 1.00 90.69 90 PHE A O 1
ATOM 749 N N . LEU A 1 91 ? -1.674 -5.881 -10.346 1.00 88.88 91 LEU A N 1
ATOM 750 C CA . LEU A 1 91 ? -2.878 -6.340 -9.647 1.00 88.88 91 LEU A CA 1
ATOM 751 C C . LEU A 1 91 ? -3.923 -6.873 -10.638 1.00 88.88 91 LEU A C 1
ATOM 753 O O . LEU A 1 91 ? -4.476 -7.951 -10.444 1.00 88.88 91 LEU A O 1
ATOM 757 N N . LYS A 1 92 ? -4.145 -6.176 -11.757 1.00 89.62 92 LYS A N 1
ATOM 758 C CA . LYS A 1 92 ? -5.060 -6.648 -12.807 1.00 89.62 92 LYS A CA 1
ATOM 759 C C . LYS A 1 92 ? -4.607 -7.966 -13.437 1.00 89.62 92 LYS A C 1
ATOM 761 O O . LYS A 1 92 ? -5.452 -8.810 -13.716 1.00 89.62 92 LYS A O 1
ATOM 766 N N . SER A 1 93 ? -3.304 -8.163 -13.657 1.00 90.06 93 SER A N 1
ATOM 767 C CA . SER A 1 93 ? -2.788 -9.429 -14.194 1.00 90.06 93 SER A CA 1
ATOM 768 C C . SER A 1 93 ? -2.899 -10.587 -13.198 1.00 90.06 93 SER A C 1
ATOM 770 O O . SER A 1 93 ? -2.912 -11.734 -13.627 1.00 90.06 93 SER A O 1
ATOM 772 N N . HIS A 1 94 ? -3.008 -10.293 -11.898 1.00 87.44 94 HIS A N 1
ATOM 773 C CA . HIS A 1 94 ? -3.282 -11.265 -10.830 1.00 87.44 94 HIS A CA 1
ATOM 774 C C . HIS A 1 94 ? -4.786 -11.470 -10.575 1.00 87.44 94 HIS A C 1
ATOM 776 O O . HIS A 1 94 ? -5.156 -12.110 -9.596 1.00 87.44 94 HIS A O 1
ATOM 782 N N . GLY A 1 95 ? -5.656 -10.932 -11.437 1.00 86.19 95 GLY A N 1
ATOM 783 C CA . GLY A 1 95 ? -7.099 -11.178 -11.375 1.00 86.19 95 GLY A CA 1
ATOM 784 C C . GLY A 1 95 ? -7.891 -10.225 -10.482 1.00 86.19 95 GLY A C 1
ATOM 785 O O . GLY A 1 95 ? -9.106 -10.367 -10.346 1.00 86.19 95 GLY A O 1
ATOM 786 N N . TYR A 1 96 ? -7.256 -9.196 -9.912 1.00 85.88 96 TYR A N 1
ATOM 787 C CA . TYR A 1 96 ? -7.979 -8.207 -9.118 1.00 85.88 96 TYR A CA 1
ATOM 788 C C . TYR A 1 96 ? -8.912 -7.371 -10.016 1.00 85.88 96 TYR A C 1
ATOM 790 O O . TYR A 1 96 ? -8.450 -6.698 -10.947 1.00 85.88 96 TYR A O 1
ATOM 798 N N . PRO A 1 97 ? -10.228 -7.352 -9.743 1.00 82.12 97 PRO A N 1
ATOM 799 C CA . PRO A 1 97 ? -11.186 -6.577 -10.506 1.00 82.12 97 PRO A CA 1
ATOM 800 C C . PRO A 1 97 ? -11.017 -5.087 -10.216 1.00 82.12 97 PRO A C 1
ATOM 802 O O . PRO A 1 97 ? -10.590 -4.681 -9.135 1.00 82.12 97 PRO A O 1
ATOM 805 N N . ALA A 1 98 ? -11.447 -4.246 -11.156 1.00 81.56 98 ALA A N 1
ATOM 806 C CA . ALA A 1 98 ? -11.383 -2.793 -10.996 1.00 81.56 98 ALA A CA 1
ATOM 807 C C . ALA A 1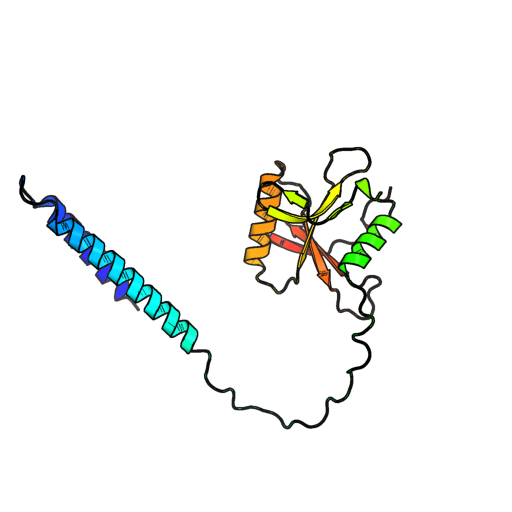 98 ? -12.123 -2.293 -9.739 1.00 81.56 98 ALA A C 1
ATOM 809 O O . ALA A 1 98 ? -11.673 -1.343 -9.110 1.00 81.56 98 ALA A O 1
ATOM 810 N N . GLY A 1 99 ? -13.216 -2.958 -9.344 1.00 81.50 99 GLY A N 1
ATOM 811 C CA . GLY A 1 99 ? -13.966 -2.635 -8.124 1.00 81.50 99 GLY A CA 1
ATOM 812 C C . GLY A 1 99 ? -13.269 -3.023 -6.815 1.00 81.50 99 GLY A C 1
ATOM 813 O O . GLY A 1 99 ? -13.749 -2.638 -5.759 1.00 81.50 99 GLY A O 1
ATOM 814 N N . GLY A 1 100 ? -12.162 -3.772 -6.876 1.00 83.94 100 GLY A N 1
ATOM 815 C CA . GLY A 1 100 ? -11.368 -4.170 -5.712 1.00 83.94 100 GLY A CA 1
ATOM 816 C C . GLY A 1 100 ? -10.178 -3.250 -5.420 1.00 83.94 100 GLY A C 1
ATOM 817 O O . GLY A 1 100 ? -9.504 -3.442 -4.410 1.00 83.94 100 GLY A O 1
ATOM 818 N N . ILE A 1 101 ? -9.903 -2.270 -6.292 1.00 89.31 101 ILE A N 1
ATOM 819 C CA . ILE A 1 101 ? -8.743 -1.371 -6.216 1.00 89.31 101 ILE A CA 1
ATOM 820 C C . ILE A 1 101 ? -9.244 0.073 -6.118 1.00 89.31 101 ILE A C 1
ATOM 822 O O . ILE A 1 101 ? -9.678 0.663 -7.107 1.00 89.31 101 ILE A O 1
ATOM 826 N N . PHE A 1 102 ? -9.152 0.665 -4.932 1.00 88.69 102 PHE A N 1
ATOM 827 C CA . PHE A 1 102 ? -9.582 2.039 -4.681 1.00 88.69 102 PHE A CA 1
ATOM 828 C C . PHE A 1 102 ? -8.376 2.972 -4.614 1.00 88.69 102 PHE A C 1
ATOM 830 O O . PHE A 1 102 ? -7.572 2.886 -3.688 1.00 88.69 102 PHE A O 1
ATOM 837 N N . CYS A 1 103 ? -8.259 3.884 -5.576 1.00 89.50 103 CYS A N 1
ATOM 838 C CA . CYS A 1 103 ? -7.213 4.906 -5.586 1.00 89.50 103 CYS A CA 1
ATOM 839 C C . CYS A 1 103 ? -7.601 6.109 -4.708 1.00 89.50 103 CYS A C 1
ATOM 841 O O . CYS A 1 103 ? -8.759 6.525 -4.720 1.00 89.50 103 CYS A O 1
ATOM 843 N N . ASN A 1 104 ? -6.627 6.706 -4.013 1.00 87.69 104 ASN A N 1
ATOM 844 C CA . ASN A 1 104 ? -6.809 7.856 -3.115 1.00 87.69 104 ASN A CA 1
ATOM 845 C C . ASN A 1 104 ? -7.939 7.639 -2.087 1.00 87.69 104 ASN A C 1
ATOM 847 O O . ASN A 1 104 ? -8.831 8.474 -1.909 1.00 87.69 104 ASN A O 1
ATOM 851 N N . ALA A 1 105 ? -7.941 6.467 -1.454 1.00 86.88 105 ALA A N 1
ATOM 852 C CA . ALA A 1 105 ? -8.976 6.079 -0.512 1.00 86.88 105 ALA A CA 1
ATOM 853 C C . ALA A 1 105 ? -8.840 6.854 0.807 1.00 86.88 105 ALA A C 1
ATOM 855 O O . ALA A 1 105 ? -7.741 7.138 1.281 1.00 86.88 105 ALA A O 1
ATOM 856 N N . LYS A 1 106 ? -9.974 7.176 1.433 1.00 86.38 106 LYS A N 1
ATOM 857 C CA . LYS A 1 106 ? -10.013 7.870 2.724 1.00 86.38 106 LYS A CA 1
ATOM 858 C C . LYS A 1 106 ? -10.283 6.879 3.853 1.00 86.38 106 LYS A C 1
ATOM 860 O O . LYS A 1 106 ? -11.312 6.210 3.864 1.00 86.38 106 LYS A O 1
ATOM 865 N N . ILE A 1 107 ? -9.377 6.824 4.826 1.00 82.44 107 ILE A N 1
ATOM 866 C CA . ILE A 1 107 ? -9.462 5.982 6.023 1.00 82.44 107 ILE A CA 1
ATOM 867 C C . ILE A 1 107 ? -9.521 6.896 7.250 1.00 82.44 107 ILE A C 1
ATOM 869 O O . ILE A 1 107 ? -8.522 7.471 7.696 1.00 82.44 107 ILE A O 1
ATOM 873 N N . GLY A 1 108 ? -10.735 7.085 7.770 1.00 81.75 108 GLY A N 1
ATOM 874 C CA . GLY A 1 108 ? -11.035 8.120 8.759 1.00 81.75 108 GLY A CA 1
ATOM 875 C C . GLY A 1 108 ? -10.721 9.512 8.204 1.00 81.75 108 GLY A C 1
ATOM 876 O O . GLY A 1 108 ? -11.420 10.004 7.326 1.00 81.75 108 GLY A O 1
ATOM 877 N N . GLU A 1 109 ? -9.649 10.136 8.690 1.00 81.56 109 GLU A N 1
ATOM 878 C CA . GLU A 1 109 ? -9.173 11.451 8.211 1.00 81.56 109 GLU A CA 1
ATOM 879 C C . GLU A 1 109 ? -7.908 11.371 7.344 1.00 81.56 109 GLU A C 1
ATOM 881 O O . GLU A 1 109 ? -7.438 12.385 6.835 1.00 81.56 109 GLU A O 1
ATOM 886 N N . THR A 1 110 ? -7.346 10.175 7.174 1.00 81.31 110 THR A N 1
ATOM 887 C CA . THR A 1 110 ? -6.099 9.965 6.437 1.00 81.31 110 THR A CA 1
ATOM 888 C C . THR A 1 110 ? -6.412 9.527 5.008 1.00 81.31 110 THR A C 1
ATOM 890 O O . THR A 1 110 ? -7.296 8.696 4.809 1.00 81.31 110 THR A O 1
ATOM 893 N N . HIS A 1 111 ? -5.701 10.067 4.018 1.00 83.44 111 HIS A N 1
ATOM 894 C CA . HIS A 1 111 ? -5.767 9.580 2.638 1.00 83.44 111 HIS A CA 1
ATOM 895 C C . HIS A 1 111 ? -4.634 8.588 2.392 1.00 83.44 111 HIS A C 1
ATOM 897 O O . HIS A 1 111 ? -3.513 8.810 2.854 1.00 83.44 111 HIS A O 1
ATOM 903 N N . VAL A 1 112 ? -4.945 7.507 1.685 1.00 86.00 112 VAL A N 1
ATOM 904 C CA . VAL A 1 112 ? -3.990 6.477 1.275 1.00 86.00 112 VAL A CA 1
ATOM 905 C C . VAL A 1 112 ? -4.017 6.328 -0.237 1.00 86.00 112 VAL A C 1
ATOM 907 O O . VAL A 1 112 ? -5.071 6.488 -0.853 1.00 86.00 112 VAL A O 1
ATOM 910 N N . ASP A 1 113 ? -2.874 6.030 -0.849 1.00 88.94 113 ASP A N 1
ATOM 911 C CA . ASP A 1 113 ? -2.786 5.997 -2.313 1.00 88.94 113 ASP A CA 1
ATOM 912 C C . ASP A 1 113 ? -3.621 4.867 -2.916 1.00 88.94 113 ASP A C 1
ATOM 914 O O . ASP A 1 113 ? -4.316 5.090 -3.910 1.00 88.94 113 ASP A O 1
ATOM 918 N N . TYR A 1 114 ? -3.605 3.687 -2.291 1.00 89.75 114 TYR A N 1
ATOM 919 C CA . TYR A 1 114 ? -4.423 2.549 -2.691 1.00 89.75 114 TYR A CA 1
ATOM 920 C C . TYR A 1 114 ? -4.999 1.813 -1.486 1.00 89.75 114 TYR A C 1
ATOM 922 O O . TYR A 1 114 ? -4.309 1.544 -0.501 1.00 89.75 114 TYR A O 1
ATOM 930 N N . LEU A 1 115 ? -6.261 1.423 -1.609 1.00 88.38 115 LEU A N 1
ATOM 931 C CA . LEU A 1 115 ? -6.912 0.439 -0.760 1.00 88.38 115 LEU A CA 1
ATOM 932 C C . LEU A 1 115 ? -7.322 -0.745 -1.637 1.00 88.38 115 LEU A C 1
ATOM 934 O O . LEU A 1 115 ? -8.085 -0.585 -2.589 1.00 88.38 115 LEU A O 1
ATOM 938 N N . ILE A 1 116 ? -6.799 -1.923 -1.313 1.00 87.69 116 ILE A N 1
ATOM 939 C CA . ILE A 1 116 ? -7.098 -3.180 -1.996 1.00 87.69 116 ILE A CA 1
ATOM 940 C C . ILE A 1 116 ? -8.104 -3.954 -1.154 1.00 87.69 116 ILE A C 1
ATOM 942 O O . ILE A 1 116 ? -7.953 -4.050 0.063 1.00 87.69 116 ILE A O 1
ATOM 946 N N . THR A 1 117 ? -9.123 -4.513 -1.792 1.00 85.56 117 THR A N 1
ATOM 947 C CA . THR A 1 117 ? -10.197 -5.282 -1.147 1.00 85.56 117 THR A CA 1
ATOM 948 C C . THR A 1 117 ? -10.418 -6.601 -1.871 1.00 85.56 117 THR A C 1
ATOM 950 O O . THR A 1 117 ? -10.090 -6.726 -3.055 1.00 85.56 117 THR A O 1
ATOM 953 N N . VAL A 1 118 ? -10.964 -7.589 -1.161 1.00 80.75 118 VAL A N 1
ATOM 954 C CA . VAL A 1 118 ? -11.383 -8.848 -1.782 1.00 80.75 118 VAL A CA 1
ATOM 955 C C . VAL A 1 118 ? -12.581 -8.562 -2.699 1.00 80.75 118 VAL A C 1
ATOM 957 O O . VAL A 1 118 ? -13.537 -7.910 -2.264 1.00 80.75 118 VAL A O 1
ATOM 960 N N . PRO A 1 119 ? -12.581 -9.073 -3.941 1.00 72.69 119 PRO A N 1
ATOM 961 C CA . PRO A 1 119 ? -13.710 -8.957 -4.860 1.00 72.69 119 PRO A CA 1
ATOM 962 C C . PRO A 1 119 ? -15.044 -9.336 -4.216 1.00 72.69 119 PRO A C 1
ATOM 964 O O . PRO A 1 119 ? -15.151 -10.375 -3.571 1.00 72.69 119 PRO A O 1
ATOM 967 N N . ASN A 1 120 ? -16.085 -8.531 -4.447 1.00 72.56 120 ASN A N 1
ATOM 968 C CA . ASN A 1 120 ? -17.450 -8.795 -3.968 1.00 72.56 120 ASN A CA 1
ATOM 969 C C . ASN A 1 120 ? -17.589 -8.913 -2.439 1.00 72.56 120 ASN A C 1
ATOM 971 O O . ASN A 1 120 ? -18.598 -9.425 -1.954 1.00 72.56 120 ASN A O 1
ATOM 975 N N . SER A 1 121 ? -16.614 -8.418 -1.676 1.00 74.88 121 SER A N 1
ATOM 976 C CA . SER A 1 121 ? -16.703 -8.318 -0.225 1.00 74.88 121 SER A CA 1
ATOM 977 C C . SER A 1 121 ? -16.256 -6.932 0.250 1.00 74.88 121 SER A C 1
ATOM 979 O O . SER A 1 121 ? -15.626 -6.176 -0.487 1.00 74.88 121 SER A O 1
ATOM 981 N N . ASN A 1 122 ? -16.558 -6.614 1.508 1.00 70.50 122 ASN A N 1
ATOM 982 C CA . ASN A 1 122 ? -16.034 -5.421 2.175 1.00 70.50 122 ASN A CA 1
ATOM 983 C C . ASN A 1 122 ? -14.720 -5.697 2.932 1.00 70.50 122 ASN A C 1
ATOM 985 O O . ASN A 1 122 ? -14.267 -4.849 3.703 1.00 70.50 122 ASN A O 1
ATOM 989 N N . GLU A 1 123 ? -14.128 -6.877 2.744 1.00 79.94 123 GLU A N 1
ATOM 990 C CA . GLU A 1 123 ? -12.868 -7.272 3.362 1.00 79.94 123 GLU A CA 1
ATOM 991 C C . GLU A 1 123 ? -11.701 -6.536 2.700 1.00 79.94 123 GLU A C 1
ATOM 993 O O . GLU A 1 123 ? -11.565 -6.492 1.473 1.00 79.94 123 GLU A O 1
ATOM 998 N N . LYS A 1 124 ? -10.856 -5.923 3.527 1.00 78.31 124 LYS A N 1
ATOM 999 C CA . LYS A 1 124 ? -9.742 -5.089 3.079 1.00 78.31 124 LYS A CA 1
ATOM 1000 C C . LYS A 1 124 ? -8.470 -5.929 3.100 1.00 78.31 124 LYS A C 1
ATOM 1002 O O . LYS A 1 124 ? -8.090 -6.457 4.131 1.00 78.31 124 LYS A O 1
ATOM 1007 N N . LEU A 1 125 ? -7.803 -6.041 1.960 1.00 78.19 125 LEU A N 1
ATOM 1008 C CA . LEU A 1 125 ? -6.623 -6.886 1.802 1.00 78.19 125 LEU A CA 1
ATOM 1009 C C . LEU A 1 125 ? -5.325 -6.156 2.067 1.00 78.19 125 LEU A C 1
ATOM 1011 O O . LEU A 1 125 ? -4.406 -6.767 2.583 1.00 78.19 125 LEU A O 1
ATOM 1015 N N . ALA A 1 126 ? -5.211 -4.896 1.652 1.00 83.06 126 ALA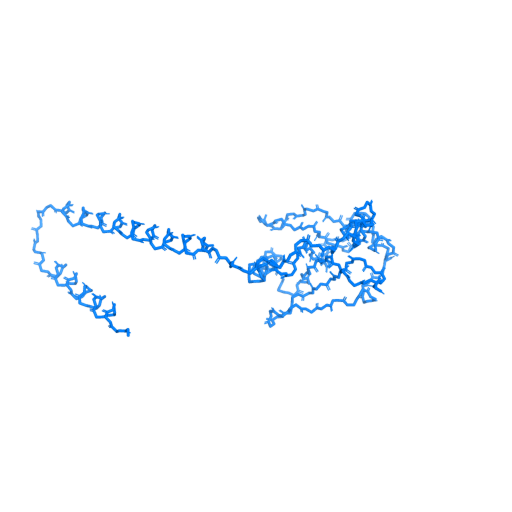 A N 1
ATOM 1016 C CA . ALA A 1 126 ? -3.987 -4.130 1.831 1.00 83.06 126 ALA A CA 1
ATOM 1017 C C . ALA A 1 126 ? -4.249 -2.633 1.712 1.00 83.06 126 ALA A C 1
ATOM 1019 O O . ALA A 1 126 ? -5.064 -2.185 0.903 1.00 83.06 126 ALA A O 1
ATOM 1020 N N . ILE A 1 127 ? -3.496 -1.856 2.480 1.00 84.88 127 ILE A N 1
ATOM 1021 C CA . ILE A 1 127 ? -3.352 -0.414 2.279 1.00 84.88 127 ILE A CA 1
ATOM 1022 C C . ILE A 1 127 ? -1.965 -0.180 1.708 1.00 84.88 127 ILE A C 1
ATOM 1024 O O . ILE A 1 127 ? -0.992 -0.688 2.258 1.00 84.88 127 ILE A O 1
ATOM 1028 N N . ILE A 1 128 ? -1.866 0.592 0.631 1.00 87.94 128 ILE A N 1
ATOM 1029 C CA . ILE A 1 128 ? -0.594 0.869 -0.027 1.00 87.94 128 ILE A CA 1
ATOM 1030 C C . ILE A 1 128 ? -0.426 2.379 -0.163 1.00 87.94 128 ILE A C 1
ATOM 1032 O O . ILE A 1 128 ? -1.237 3.035 -0.814 1.00 87.94 128 ILE A O 1
ATOM 1036 N N . ASN A 1 129 ? 0.643 2.918 0.419 1.00 87.75 129 ASN A N 1
ATOM 1037 C CA . ASN A 1 129 ? 1.076 4.298 0.198 1.00 87.75 129 ASN A CA 1
ATOM 1038 C C . ASN A 1 129 ? 2.301 4.319 -0.704 1.00 87.75 129 ASN A C 1
ATOM 1040 O O . ASN A 1 129 ? 3.263 3.599 -0.471 1.00 87.75 129 ASN A O 1
ATOM 1044 N N . ALA A 1 130 ? 2.279 5.146 -1.735 1.00 85.69 130 ALA A N 1
ATOM 1045 C CA . ALA A 1 130 ? 3.343 5.262 -2.705 1.00 85.69 130 ALA A CA 1
ATOM 1046 C C . ALA A 1 130 ? 4.260 6.441 -2.357 1.00 85.69 130 ALA A C 1
ATOM 1048 O O . ALA A 1 130 ? 3.967 7.598 -2.669 1.00 85.69 130 ALA A O 1
ATOM 1049 N N . GLN A 1 131 ? 5.389 6.130 -1.723 1.00 82.25 131 GLN A N 1
ATOM 1050 C CA . GLN A 1 131 ? 6.364 7.099 -1.233 1.00 82.25 131 GLN A CA 1
ATOM 1051 C C . GLN A 1 131 ? 7.785 6.529 -1.328 1.00 82.25 131 GLN A C 1
ATOM 1053 O O . GLN A 1 131 ? 7.977 5.314 -1.359 1.00 82.25 131 GLN A O 1
ATOM 1058 N N . ARG A 1 132 ? 8.793 7.406 -1.369 1.00 74.62 132 ARG A N 1
ATOM 1059 C CA . ARG A 1 132 ? 10.196 6.996 -1.248 1.00 74.62 132 ARG A CA 1
ATOM 1060 C C . ARG A 1 132 ? 10.506 6.636 0.199 1.00 74.62 132 ARG A C 1
ATOM 1062 O O . ARG A 1 132 ? 10.104 7.350 1.113 1.00 74.62 132 ARG A O 1
ATOM 1069 N N . LEU A 1 133 ? 11.256 5.556 0.401 1.00 69.75 133 LEU A N 1
ATOM 1070 C CA . LEU A 1 133 ? 11.614 5.085 1.743 1.00 69.75 133 LEU A CA 1
ATOM 1071 C C . LEU A 1 133 ? 12.539 6.069 2.490 1.00 69.75 133 LEU A C 1
ATOM 1073 O O . LEU A 1 133 ? 12.501 6.144 3.717 1.00 69.75 133 LEU A O 1
ATOM 1077 N N . ASP A 1 134 ? 13.318 6.857 1.744 1.00 66.19 134 ASP A N 1
ATOM 1078 C CA . ASP A 1 134 ? 14.248 7.861 2.280 1.00 66.19 134 ASP A CA 1
ATOM 1079 C C . ASP A 1 134 ? 13.531 9.094 2.865 1.00 66.19 134 ASP A C 1
ATOM 1081 O O . ASP A 1 134 ? 14.120 9.869 3.625 1.00 66.19 134 ASP A O 1
ATOM 1085 N N . ASP A 1 135 ? 12.246 9.279 2.544 1.00 63.56 135 ASP A N 1
ATOM 1086 C CA . ASP A 1 135 ? 11.450 10.407 3.016 1.00 63.56 135 ASP A CA 1
ATOM 1087 C C . ASP A 1 135 ? 10.970 10.144 4.455 1.00 63.56 135 ASP A C 1
ATOM 1089 O O . ASP A 1 135 ? 9.940 9.516 4.679 1.00 63.56 135 ASP A O 1
ATOM 1093 N N . ASN A 1 136 ? 11.714 10.643 5.450 1.00 74.06 136 ASN A N 1
ATOM 1094 C CA . ASN A 1 136 ? 11.352 10.659 6.879 1.00 74.06 136 ASN A CA 1
ATOM 1095 C C . ASN A 1 136 ? 10.624 9.378 7.375 1.00 74.06 136 ASN A C 1
ATOM 1097 O O . ASN A 1 136 ? 9.418 9.411 7.669 1.00 74.06 136 ASN A O 1
ATOM 1101 N N . PRO A 1 137 ? 11.345 8.254 7.550 1.00 74.94 137 PRO A N 1
ATOM 1102 C CA . PRO A 1 137 ? 10.747 6.953 7.865 1.00 74.94 137 PRO A CA 1
ATOM 1103 C C . PRO A 1 137 ? 9.945 6.950 9.175 1.00 74.94 137 PRO A C 1
ATOM 1105 O O . PRO A 1 137 ? 8.987 6.193 9.319 1.00 74.94 137 PRO A O 1
ATOM 1108 N N . ALA A 1 138 ? 10.279 7.828 10.129 1.00 79.81 138 ALA A N 1
ATOM 1109 C CA . ALA A 1 138 ? 9.549 7.959 11.389 1.00 79.81 138 ALA A CA 1
ATOM 1110 C C . ALA A 1 138 ? 8.143 8.552 11.198 1.00 79.81 138 ALA A C 1
ATOM 1112 O O . ALA A 1 138 ? 7.194 8.132 11.864 1.00 79.81 138 ALA A O 1
ATOM 1113 N N . GLN A 1 139 ? 7.994 9.528 10.299 1.00 80.50 139 GLN A N 1
ATOM 1114 C CA . GLN A 1 139 ? 6.689 10.100 9.970 1.00 80.50 139 GLN A CA 1
ATOM 1115 C C . GLN A 1 139 ? 5.835 9.100 9.195 1.00 80.50 139 GLN A C 1
ATOM 1117 O O . GLN A 1 139 ? 4.657 8.938 9.517 1.00 80.50 139 GLN A O 1
ATOM 1122 N N . LEU A 1 140 ? 6.440 8.406 8.231 1.00 78.50 140 LEU A N 1
ATOM 1123 C CA . LEU A 1 140 ? 5.775 7.366 7.458 1.00 78.50 140 LEU A CA 1
ATOM 1124 C C . LEU A 1 140 ? 5.272 6.246 8.371 1.00 78.50 140 LEU A C 1
ATOM 1126 O O . LEU A 1 140 ? 4.086 5.931 8.359 1.00 78.50 140 LEU A O 1
ATOM 1130 N N . LYS A 1 141 ? 6.125 5.742 9.268 1.00 81.44 141 LYS A N 1
ATOM 1131 C CA . LYS A 1 141 ? 5.739 4.751 10.280 1.00 81.44 141 LYS A CA 1
ATOM 1132 C C . LYS A 1 141 ? 4.516 5.200 11.089 1.00 81.44 141 LYS A C 1
ATOM 1134 O O . LYS A 1 141 ? 3.531 4.471 11.146 1.00 81.44 141 LYS A O 1
ATOM 1139 N N . ARG A 1 142 ? 4.523 6.429 11.624 1.00 83.44 142 ARG A N 1
ATOM 1140 C CA . ARG A 1 142 ? 3.368 6.981 12.359 1.00 83.44 142 ARG A CA 1
ATOM 1141 C C . ARG A 1 142 ? 2.103 7.048 11.503 1.00 83.44 142 ARG A C 1
ATOM 1143 O O . ARG A 1 142 ? 1.016 6.774 12.001 1.00 83.44 142 ARG A O 1
ATOM 1150 N N . GLN A 1 143 ? 2.213 7.431 10.232 1.00 81.50 143 GLN A N 1
ATOM 1151 C CA . GLN A 1 143 ? 1.061 7.484 9.328 1.00 81.50 143 GLN A CA 1
ATOM 1152 C C . GLN A 1 143 ? 0.463 6.096 9.082 1.00 81.50 143 GLN A C 1
ATOM 1154 O O . GLN A 1 143 ? -0.760 5.954 9.132 1.00 81.50 143 GLN A O 1
ATOM 1159 N N . LEU A 1 144 ? 1.301 5.080 8.865 1.00 81.12 144 LEU A N 1
ATOM 1160 C CA . LEU A 1 144 ? 0.850 3.702 8.653 1.00 81.12 144 LEU A CA 1
ATOM 1161 C C . LEU A 1 144 ? 0.239 3.109 9.930 1.00 81.12 144 LEU A C 1
ATOM 1163 O O . LEU A 1 144 ? -0.825 2.498 9.862 1.00 81.12 144 LEU A O 1
ATOM 1167 N N . GLU A 1 145 ? 0.836 3.366 11.096 1.00 82.00 145 GLU A N 1
ATOM 1168 C CA . GLU A 1 145 ? 0.283 2.971 12.400 1.00 82.00 145 GLU A CA 1
ATOM 1169 C C . GLU A 1 145 ? -1.087 3.612 12.660 1.00 82.00 145 GLU A C 1
ATOM 1171 O O . GLU A 1 145 ? -2.029 2.926 13.059 1.00 82.00 145 GLU A O 1
ATOM 1176 N N . MET A 1 146 ? -1.246 4.908 12.368 1.00 82.75 146 MET A N 1
ATOM 1177 C CA . MET A 1 146 ? -2.551 5.573 12.463 1.00 82.75 146 MET A CA 1
ATOM 1178 C C . MET A 1 146 ? -3.580 4.965 11.504 1.00 82.75 146 MET A C 1
ATOM 1180 O O . MET A 1 146 ? -4.756 4.867 11.856 1.00 82.75 146 MET A O 1
ATOM 1184 N N . CYS A 1 147 ? -3.168 4.563 10.296 1.00 80.31 147 CYS A N 1
ATOM 1185 C CA . CYS A 1 147 ? -4.062 3.888 9.353 1.00 80.31 147 CYS A CA 1
ATOM 1186 C C . CYS A 1 147 ? -4.503 2.518 9.882 1.00 80.31 147 CYS A C 1
ATOM 1188 O O . CYS A 1 147 ? -5.701 2.241 9.853 1.00 80.31 147 CYS A O 1
ATOM 1190 N N . ARG A 1 148 ? -3.578 1.711 10.428 1.00 80.81 148 ARG A N 1
ATOM 1191 C CA . ARG A 1 148 ? -3.894 0.435 11.100 1.00 80.81 148 ARG A CA 1
ATOM 1192 C C . ARG A 1 148 ? -4.917 0.632 12.218 1.00 80.81 148 ARG A C 1
ATOM 1194 O O . ARG A 1 148 ? -5.965 -0.002 12.217 1.00 80.81 148 ARG A O 1
ATOM 1201 N N . GLN A 1 149 ? -4.673 1.587 13.116 1.00 82.12 149 GLN A N 1
ATOM 1202 C CA . GLN A 1 149 ? -5.579 1.873 14.235 1.00 82.12 149 GLN A CA 1
ATOM 1203 C C . GLN A 1 149 ? -6.982 2.292 13.773 1.00 82.12 149 GLN A C 1
ATOM 1205 O O . GLN A 1 149 ? -7.977 1.792 14.293 1.00 82.12 149 GLN A O 1
ATOM 1210 N N . LYS A 1 150 ? -7.085 3.180 12.774 1.00 82.06 150 LYS A N 1
ATOM 1211 C CA . LYS A 1 150 ? -8.380 3.653 12.245 1.00 82.06 150 LYS A CA 1
ATOM 1212 C C . LYS A 1 150 ? -9.187 2.559 11.544 1.00 82.06 150 LYS A C 1
ATOM 1214 O O . LYS A 1 150 ? -10.391 2.720 11.365 1.00 82.06 150 LYS A O 1
ATOM 1219 N N . MET A 1 151 ? -8.540 1.476 11.130 1.00 74.88 151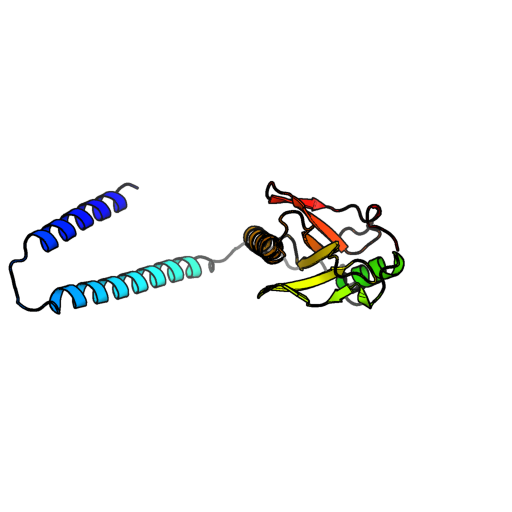 MET A N 1
ATOM 1220 C CA . MET A 1 151 ? -9.188 0.349 10.465 1.00 74.88 151 MET A CA 1
ATOM 1221 C C . MET A 1 151 ? -9.838 -0.630 11.441 1.00 74.88 151 MET A C 1
ATOM 1223 O O . MET A 1 151 ? -10.637 -1.451 11.004 1.00 74.88 151 MET A O 1
ATOM 1227 N N . GLY A 1 152 ? -9.552 -0.508 12.740 1.00 68.56 152 GLY A N 1
ATOM 1228 C CA . GLY A 1 152 ? -10.173 -1.314 13.788 1.00 68.56 152 GLY A CA 1
ATOM 1229 C C . GLY A 1 152 ? -9.521 -2.678 14.016 1.00 68.56 152 GLY A C 1
ATOM 1230 O O . GLY A 1 152 ? -9.868 -3.325 14.999 1.00 68.56 152 GLY A O 1
ATOM 1231 N N . GLU A 1 153 ? -8.551 -3.086 13.189 1.00 68.19 153 GLU A N 1
ATOM 1232 C CA . GLU A 1 153 ? -7.766 -4.304 13.417 1.00 68.19 153 GLU A CA 1
ATOM 1233 C C . GLU A 1 153 ? -6.261 -3.996 13.344 1.00 68.19 153 GLU A C 1
ATOM 1235 O O . GLU A 1 153 ? -5.798 -3.390 12.370 1.00 68.19 153 GLU A O 1
ATOM 1240 N N . PRO A 1 154 ? -5.483 -4.397 14.364 1.00 63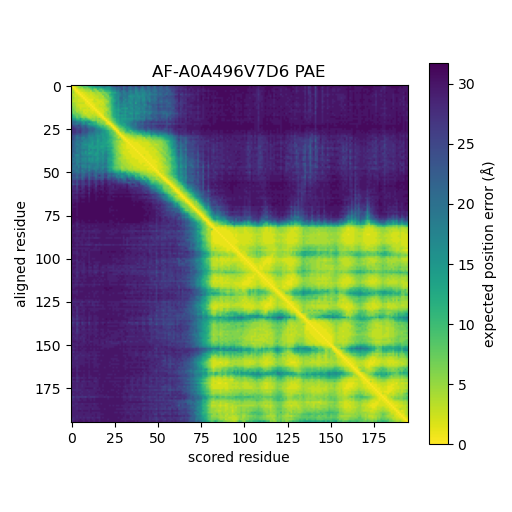.47 154 PRO A N 1
ATOM 1241 C CA . PRO A 1 154 ? -4.043 -4.144 14.415 1.00 63.47 154 PRO A CA 1
ATOM 1242 C C . PRO A 1 154 ? -3.269 -4.905 13.327 1.00 63.47 154 PRO A C 1
ATOM 1244 O O . PRO A 1 154 ? -2.211 -4.441 12.899 1.00 63.47 154 PRO A O 1
ATOM 1247 N N . ASP A 1 155 ? -3.835 -6.008 12.832 1.00 67.88 155 ASP A N 1
ATOM 1248 C CA . ASP A 1 155 ? -3.158 -6.944 11.934 1.00 67.88 155 ASP A CA 1
ATOM 1249 C C . ASP A 1 155 ? -3.350 -6.618 10.446 1.00 67.88 155 ASP A C 1
ATOM 1251 O O . ASP A 1 155 ? -2.776 -7.298 9.594 1.00 67.88 155 ASP A O 1
ATOM 1255 N N . TYR A 1 156 ? -4.088 -5.551 10.098 1.00 71.12 156 TYR A N 1
ATOM 1256 C CA . TYR A 1 156 ? -4.241 -5.163 8.693 1.00 71.12 156 TYR A CA 1
ATOM 1257 C C . TYR A 1 156 ? -2.865 -4.923 8.052 1.00 71.12 156 TYR A C 1
ATOM 1259 O O . TYR A 1 156 ? -2.062 -4.132 8.576 1.00 71.12 156 TYR A O 1
ATOM 1267 N N . PRO A 1 157 ? -2.566 -5.564 6.909 1.00 75.25 157 PRO A N 1
ATOM 1268 C CA . PRO A 1 157 ? -1.293 -5.382 6.237 1.00 75.25 157 PRO A CA 1
ATOM 1269 C C . PRO A 1 157 ? -1.260 -3.997 5.584 1.00 75.25 157 PRO A C 1
ATOM 1271 O O . PRO A 1 157 ? -2.050 -3.650 4.700 1.00 75.25 157 PRO A O 1
ATOM 1274 N N . VAL A 1 158 ? -0.316 -3.183 6.045 1.00 81.50 158 VAL A N 1
ATOM 1275 C CA . VAL A 1 158 ? -0.050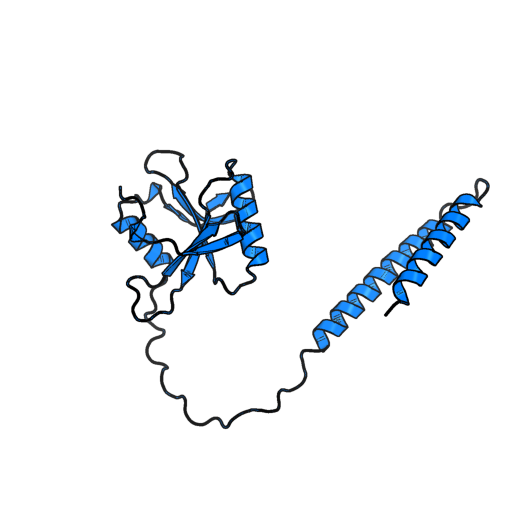 -1.857 5.497 1.00 81.50 158 VAL A CA 1
ATOM 1276 C C . VAL A 1 158 ? 1.313 -1.882 4.830 1.00 81.50 158 VAL A C 1
ATOM 1278 O O . VAL A 1 158 ? 2.307 -2.276 5.441 1.00 81.50 158 VAL A O 1
ATOM 1281 N N . SER A 1 159 ? 1.335 -1.476 3.565 1.00 86.69 159 SER A N 1
ATOM 1282 C CA . SER A 1 159 ? 2.502 -1.532 2.698 1.00 86.69 159 SER A CA 1
ATOM 1283 C C . SER A 1 159 ? 2.867 -0.162 2.131 1.00 86.69 159 SER A C 1
ATOM 1285 O O . SER A 1 159 ? 2.030 0.729 1.980 1.00 86.69 159 SER A O 1
ATOM 1287 N N . ILE A 1 160 ? 4.135 -0.007 1.779 1.00 88.62 160 ILE A N 1
ATOM 1288 C CA . ILE A 1 160 ? 4.664 1.117 1.018 1.00 88.62 160 ILE A CA 1
ATOM 1289 C C . ILE A 1 160 ? 5.042 0.615 -0.361 1.00 88.62 160 ILE A C 1
ATOM 1291 O O . ILE A 1 160 ? 5.745 -0.384 -0.485 1.00 88.62 160 ILE A O 1
ATOM 1295 N N . LEU A 1 161 ? 4.615 1.340 -1.383 1.00 89.19 161 LEU A N 1
ATOM 1296 C CA . LEU A 1 161 ? 5.090 1.200 -2.746 1.00 89.19 161 LEU A CA 1
ATOM 1297 C C . LEU A 1 161 ? 6.202 2.220 -2.993 1.00 89.19 161 LEU A C 1
ATOM 1299 O O . LEU A 1 161 ? 5.968 3.424 -2.927 1.00 89.19 161 LEU A O 1
ATOM 1303 N N . THR A 1 162 ? 7.391 1.754 -3.340 1.00 87.19 162 THR A N 1
ATOM 1304 C CA . THR A 1 162 ? 8.486 2.623 -3.787 1.00 87.19 162 THR A CA 1
ATOM 1305 C C . THR A 1 162 ? 8.856 2.298 -5.225 1.00 87.19 162 THR A C 1
ATOM 1307 O O . THR A 1 162 ? 8.654 1.176 -5.695 1.00 87.19 162 THR A O 1
ATOM 1310 N N . ALA A 1 163 ? 9.419 3.285 -5.920 1.00 86.00 163 ALA A N 1
ATOM 1311 C CA . ALA A 1 163 ? 10.110 3.036 -7.174 1.00 86.00 163 ALA A CA 1
ATOM 1312 C C . ALA A 1 163 ? 11.292 2.092 -6.919 1.00 86.00 163 ALA A C 1
ATOM 1314 O O . ALA A 1 163 ? 11.960 2.195 -5.886 1.00 86.00 163 ALA A O 1
ATOM 1315 N N . ASN A 1 164 ? 11.519 1.175 -7.853 1.00 84.25 164 ASN A N 1
ATOM 1316 C CA . ASN A 1 164 ? 12.671 0.293 -7.836 1.00 84.25 164 ASN A CA 1
ATOM 1317 C C . ASN A 1 164 ? 13.640 0.723 -8.939 1.00 84.25 164 ASN A C 1
ATOM 1319 O O . ASN A 1 164 ? 13.294 0.680 -10.119 1.00 84.25 164 ASN A O 1
ATOM 1323 N N . ASP A 1 165 ? 14.833 1.156 -8.537 1.00 75.25 165 ASP A N 1
ATOM 1324 C CA . ASP A 1 165 ? 15.863 1.671 -9.444 1.00 75.25 165 ASP A CA 1
ATOM 1325 C C . ASP A 1 165 ? 16.851 0.574 -9.901 1.00 75.25 165 ASP A C 1
ATOM 1327 O O . ASP A 1 165 ? 17.808 0.847 -10.631 1.00 75.25 165 ASP A O 1
ATOM 1331 N N . GLU A 1 166 ? 16.637 -0.683 -9.498 1.00 79.56 166 GLU A N 1
ATOM 1332 C CA . GLU A 1 166 ? 17.458 -1.812 -9.935 1.00 79.56 166 GLU A CA 1
ATOM 1333 C C . GLU A 1 166 ? 17.145 -2.195 -11.390 1.00 79.56 166 GLU A C 1
ATOM 1335 O O . GLU A 1 166 ? 16.051 -2.649 -11.725 1.00 79.56 166 GLU A O 1
ATOM 1340 N N . ALA A 1 167 ? 18.153 -2.099 -12.261 1.00 69.50 167 ALA A N 1
ATOM 1341 C CA . ALA A 1 167 ? 18.010 -2.323 -13.703 1.00 69.50 167 ALA A CA 1
ATOM 1342 C C . ALA A 1 167 ? 17.546 -3.740 -14.111 1.00 69.50 167 ALA A C 1
ATOM 1344 O O . ALA A 1 167 ? 17.086 -3.921 -15.235 1.00 69.50 167 ALA A O 1
ATOM 1345 N N . ASN A 1 168 ? 17.670 -4.737 -13.225 1.00 74.75 168 ASN A N 1
ATOM 1346 C CA . ASN A 1 168 ? 17.382 -6.149 -13.518 1.00 74.75 168 ASN A CA 1
ATOM 1347 C C . ASN A 1 168 ? 16.082 -6.665 -12.881 1.00 74.75 168 ASN A C 1
ATOM 1349 O O . ASN A 1 168 ? 15.797 -7.861 -12.950 1.00 74.75 168 ASN A O 1
ATOM 1353 N N . ARG A 1 169 ? 15.303 -5.803 -12.223 1.00 78.88 169 ARG A N 1
ATOM 1354 C CA . ARG A 1 169 ? 14.039 -6.212 -11.606 1.00 78.88 169 ARG A CA 1
ATOM 1355 C C . ARG A 1 169 ? 12.942 -6.350 -12.655 1.00 78.88 169 ARG A C 1
ATOM 1357 O O . ARG A 1 169 ? 12.835 -5.550 -13.578 1.00 78.88 169 ARG A O 1
ATOM 1364 N N . GLN A 1 170 ? 12.092 -7.360 -12.468 1.00 83.25 170 GLN A N 1
ATOM 1365 C CA . GLN A 1 170 ? 10.930 -7.601 -13.328 1.00 83.25 170 GLN A CA 1
ATOM 1366 C C . GLN A 1 170 ? 9.920 -6.446 -13.281 1.00 83.25 170 GLN A C 1
ATOM 1368 O O . GLN A 1 170 ? 9.278 -6.150 -14.286 1.00 83.25 170 GLN A O 1
ATOM 1373 N N . TYR A 1 171 ? 9.787 -5.798 -12.121 1.00 85.69 171 TYR A N 1
ATOM 1374 C CA . TYR A 1 171 ? 8.859 -4.695 -11.909 1.00 85.69 171 TYR A CA 1
ATOM 1375 C C . TYR A 1 171 ? 9.619 -3.431 -11.493 1.00 85.69 171 TYR A C 1
ATOM 1377 O O . TYR A 1 171 ? 10.527 -3.515 -10.665 1.00 85.69 171 TYR A O 1
ATOM 1385 N N . PRO A 1 172 ? 9.220 -2.248 -11.994 1.00 87.06 172 PRO A N 1
ATOM 1386 C CA . PRO A 1 172 ? 9.844 -0.967 -11.650 1.00 87.06 172 PRO A CA 1
ATOM 1387 C C . PRO A 1 172 ? 9.380 -0.430 -10.282 1.00 87.06 172 PRO A C 1
ATOM 1389 O O . PRO A 1 172 ? 9.490 0.764 -10.001 1.00 87.06 172 PRO A O 1
ATOM 1392 N N . PHE A 1 173 ? 8.829 -1.300 -9.433 1.00 90.00 173 PHE A N 1
ATOM 1393 C CA . PHE A 1 173 ? 8.393 -0.990 -8.080 1.00 90.00 173 PHE A CA 1
ATOM 1394 C C . PHE A 1 173 ? 8.794 -2.094 -7.105 1.00 90.00 173 PHE A C 1
ATOM 1396 O O . PHE A 1 173 ? 9.034 -3.238 -7.492 1.00 90.00 173 PHE A O 1
ATOM 1403 N N . ALA A 1 174 ? 8.829 -1.738 -5.828 1.00 89.75 174 ALA A N 1
ATOM 1404 C CA . ALA A 1 174 ? 8.946 -2.669 -4.720 1.00 89.75 174 ALA A CA 1
ATOM 1405 C C . ALA A 1 174 ? 7.884 -2.339 -3.665 1.00 89.75 174 ALA A C 1
ATOM 1407 O O . ALA A 1 174 ? 7.522 -1.174 -3.473 1.00 89.75 174 ALA A O 1
ATOM 1408 N N . LEU A 1 175 ? 7.366 -3.379 -3.014 1.00 89.44 175 LEU A N 1
ATOM 1409 C CA . LEU A 1 175 ? 6.402 -3.266 -1.926 1.00 89.44 175 LEU A CA 1
ATOM 1410 C C . LEU A 1 175 ? 7.078 -3.644 -0.615 1.00 89.44 175 LEU A C 1
ATOM 1412 O O . LEU A 1 175 ? 7.752 -4.664 -0.544 1.00 89.44 175 LEU A O 1
ATOM 1416 N N . TYR A 1 176 ? 6.868 -2.845 0.423 1.00 88.31 176 TYR A N 1
ATOM 1417 C CA . TYR A 1 176 ? 7.417 -3.082 1.753 1.00 88.31 176 TYR A CA 1
ATOM 1418 C C . TYR A 1 176 ? 6.300 -3.066 2.775 1.00 88.31 176 TYR A C 1
ATOM 1420 O O . TYR A 1 176 ? 5.570 -2.085 2.838 1.00 88.31 176 TYR A O 1
ATOM 1428 N N . TYR A 1 177 ? 6.177 -4.098 3.600 1.00 86.81 177 TYR A N 1
ATOM 1429 C CA . TYR A 1 177 ? 5.240 -4.090 4.717 1.00 86.81 177 TYR A CA 1
ATOM 1430 C C . TYR A 1 177 ? 5.940 -3.638 6.001 1.00 86.81 177 TYR A C 1
ATOM 1432 O O . TYR A 1 177 ? 7.147 -3.834 6.167 1.00 86.81 177 TYR A O 1
ATOM 1440 N N . LEU A 1 178 ? 5.183 -3.003 6.897 1.00 82.25 178 LEU A N 1
ATOM 1441 C CA . LEU A 1 178 ? 5.665 -2.609 8.219 1.00 82.25 178 LEU A CA 1
ATOM 1442 C C . LEU A 1 178 ? 5.479 -3.767 9.208 1.00 82.25 178 LEU A C 1
ATOM 1444 O O . LEU A 1 178 ? 4.349 -4.158 9.499 1.00 82.25 178 LEU A O 1
ATOM 1448 N N . GLU A 1 179 ? 6.579 -4.295 9.736 1.00 82.94 179 GLU A N 1
ATOM 1449 C CA . GLU A 1 179 ? 6.563 -5.263 10.834 1.00 82.94 179 GLU A CA 1
ATOM 1450 C C . GLU A 1 179 ? 6.218 -4.600 12.176 1.00 82.94 179 GLU A C 1
ATOM 1452 O O . GLU A 1 179 ? 6.374 -3.391 12.357 1.00 82.94 179 GLU A O 1
ATOM 1457 N N . ASP A 1 180 ? 5.813 -5.404 13.161 1.00 77.25 180 ASP A N 1
ATOM 1458 C CA . ASP A 1 180 ? 5.459 -4.924 14.508 1.00 77.25 180 ASP A CA 1
ATOM 1459 C C . ASP A 1 180 ? 6.658 -4.332 15.262 1.00 77.25 180 ASP A C 1
ATOM 1461 O O . ASP A 1 180 ? 6.518 -3.442 16.101 1.00 77.25 180 ASP A O 1
ATOM 1465 N N . ASN A 1 181 ? 7.870 -4.773 14.915 1.00 79.12 181 ASN A N 1
ATOM 1466 C CA . ASN A 1 181 ? 9.126 -4.181 15.384 1.00 79.12 181 ASN A CA 1
ATOM 1467 C C . ASN A 1 181 ? 9.413 -2.806 14.731 1.00 79.12 181 ASN A C 1
ATOM 1469 O O . ASN A 1 181 ? 10.344 -2.102 15.130 1.00 79.12 181 ASN A O 1
ATOM 1473 N N . GLY A 1 182 ? 8.605 -2.393 13.749 1.00 74.44 182 GLY A N 1
ATOM 1474 C CA . GLY A 1 182 ? 8.738 -1.144 13.018 1.00 74.44 182 GLY A CA 1
ATOM 1475 C C . GLY A 1 182 ? 9.720 -1.157 11.853 1.00 74.44 182 GLY A C 1
ATOM 1476 O O . GLY A 1 182 ? 10.078 -0.076 11.384 1.00 74.44 182 GLY A O 1
ATOM 1477 N N . ILE A 1 183 ? 10.190 -2.330 11.436 1.00 83.19 183 ILE A N 1
ATOM 1478 C CA . ILE A 1 183 ? 11.096 -2.509 10.304 1.00 83.19 183 ILE A CA 1
ATOM 1479 C C . ILE A 1 183 ? 10.268 -2.702 9.034 1.00 83.19 183 ILE A C 1
ATOM 1481 O O . ILE A 1 183 ? 9.253 -3.397 9.029 1.00 83.19 183 ILE A O 1
ATOM 1485 N N . PHE A 1 184 ? 10.713 -2.080 7.945 1.00 85.25 184 PHE A N 1
ATOM 1486 C CA . PHE A 1 184 ? 10.152 -2.327 6.625 1.00 85.25 184 PHE A CA 1
ATOM 1487 C C . PHE A 1 184 ? 10.798 -3.555 6.009 1.00 85.25 184 PHE A C 1
ATOM 1489 O O . PHE A 1 184 ? 12.019 -3.602 5.849 1.00 85.25 184 PHE A O 1
ATOM 1496 N N . LYS A 1 185 ? 9.977 -4.532 5.636 1.00 87.38 185 LYS A N 1
ATOM 1497 C CA . LYS A 1 185 ? 10.437 -5.731 4.947 1.00 87.38 185 LYS A CA 1
ATOM 1498 C C . LYS A 1 185 ? 9.782 -5.839 3.588 1.00 87.38 185 LYS A C 1
ATOM 1500 O O . LYS A 1 185 ? 8.589 -5.595 3.434 1.00 87.38 185 LYS A O 1
ATOM 1505 N N . GLU A 1 186 ? 10.594 -6.176 2.597 1.00 88.44 186 GLU A N 1
ATOM 1506 C CA . GLU A 1 186 ? 10.127 -6.316 1.229 1.00 88.44 186 GLU A CA 1
ATOM 1507 C C . GLU A 1 186 ? 9.143 -7.490 1.112 1.00 88.44 186 GLU A C 1
ATOM 1509 O O . GLU A 1 186 ? 9.367 -8.573 1.661 1.00 88.44 186 GLU A O 1
ATOM 1514 N N . VAL A 1 187 ? 8.039 -7.258 0.408 1.00 86.31 187 VAL A N 1
ATOM 1515 C CA . VAL A 1 187 ? 7.023 -8.258 0.089 1.00 86.31 187 VAL A CA 1
ATOM 1516 C C . VAL A 1 187 ? 7.432 -8.966 -1.196 1.00 86.31 187 VAL A C 1
ATOM 1518 O O . VAL A 1 187 ? 7.670 -8.324 -2.219 1.00 86.31 187 VAL A O 1
ATOM 1521 N N . SER A 1 188 ? 7.451 -10.300 -1.170 1.00 85.31 188 SER A N 1
ATOM 1522 C CA . SER A 1 188 ? 7.586 -11.072 -2.404 1.00 85.31 188 SER A CA 1
ATOM 1523 C C . SER A 1 188 ? 6.315 -10.928 -3.234 1.00 85.31 188 SER A C 1
ATOM 1525 O O . SER A 1 188 ? 5.241 -11.351 -2.803 1.00 85.31 188 SER A O 1
ATOM 1527 N N . LEU A 1 189 ? 6.427 -10.366 -4.437 1.00 83.19 189 LEU A N 1
ATOM 1528 C CA . LEU A 1 189 ? 5.282 -10.199 -5.336 1.00 83.19 189 LEU A CA 1
ATOM 1529 C C . LEU A 1 189 ? 4.662 -11.544 -5.742 1.00 83.19 189 LEU A C 1
ATOM 1531 O O . LEU A 1 189 ? 3.466 -11.610 -5.986 1.00 83.19 189 LEU A O 1
ATOM 1535 N N . GLU A 1 190 ? 5.439 -12.628 -5.721 1.00 80.69 190 GLU A N 1
ATOM 1536 C CA . GLU A 1 190 ? 4.956 -13.991 -5.984 1.00 80.69 190 GLU A CA 1
ATOM 1537 C C . GLU A 1 190 ? 3.999 -14.514 -4.903 1.00 80.69 190 GLU A C 1
ATOM 1539 O O . GLU A 1 190 ? 3.246 -15.451 -5.147 1.00 80.69 190 GLU A O 1
ATOM 1544 N N . SER A 1 191 ? 4.010 -13.916 -3.706 1.00 77.69 191 SER A N 1
ATOM 1545 C CA . SER A 1 191 ? 3.092 -14.279 -2.619 1.00 77.69 191 SER A CA 1
ATOM 1546 C C . SER A 1 191 ? 1.748 -13.548 -2.668 1.00 77.69 191 SER A C 1
ATOM 1548 O O . SER A 1 191 ? 0.908 -13.773 -1.796 1.00 77.69 191 SER A O 1
ATOM 1550 N N . PHE A 1 192 ? 1.523 -12.680 -3.662 1.00 77.38 192 PHE A N 1
ATOM 1551 C CA . PHE A 1 192 ? 0.227 -12.026 -3.817 1.00 77.38 192 PHE A CA 1
ATOM 1552 C C . PHE A 1 192 ? -0.846 -13.048 -4.212 1.00 77.38 192 PHE A C 1
ATOM 1554 O O . PHE A 1 192 ? -0.624 -13.844 -5.129 1.00 77.38 192 PHE A O 1
ATOM 1561 N N . PRO A 1 193 ? -2.019 -13.032 -3.553 1.00 74.44 193 PRO A N 1
ATOM 1562 C CA . PRO A 1 193 ? -3.099 -13.920 -3.934 1.00 74.44 193 PRO A CA 1
ATOM 1563 C C . PRO A 1 193 ? -3.581 -13.592 -5.350 1.00 74.44 193 PRO A C 1
ATOM 1565 O O . PRO A 1 193 ? -3.527 -12.448 -5.803 1.00 74.44 193 PRO A O 1
ATOM 1568 N N . THR A 1 194 ? -4.045 -14.625 -6.044 1.00 81.25 194 THR A N 1
ATOM 1569 C CA . THR A 1 194 ? -4.627 -14.528 -7.385 1.00 81.25 194 THR A CA 1
ATOM 1570 C C . THR A 1 194 ? -6.129 -14.771 -7.309 1.00 81.25 194 THR A C 1
ATOM 1572 O O . THR A 1 194 ? -6.584 -15.530 -6.448 1.00 81.25 194 THR A O 1
ATOM 1575 N N . PHE A 1 195 ? -6.890 -14.106 -8.178 1.00 73.81 195 PHE A N 1
ATOM 1576 C CA . PHE A 1 195 ? -8.355 -14.166 -8.219 1.00 73.81 195 PHE A CA 1
ATOM 1577 C C . PHE A 1 195 ? -8.888 -14.531 -9.606 1.00 73.81 195 PHE A C 1
ATOM 1579 O O . PHE A 1 195 ? -8.215 -14.215 -10.613 1.00 73.81 195 PHE A O 1
#

Nearest PDB structures (foldseek):
  6fno-assembly2_B  TM=4.593E-01  e=5.822E-02  Candidatus Caldarchaeum subterraneum
  7xbk-assembly1_C  TM=4.748E-01  e=3.481E-01  Homo sapiens
  7zrz-assembly1_DP1  TM=3.960E-01  e=3.266E-01  Homo sapiens
  7xbk-assembly1_B  TM=4.419E-01  e=6.593E-01  Homo sapiens
  5vfp-assembly1_c  TM=3.393E-01  e=2.865E+00  Homo sapiens

Radius of gyration: 27.84 Å; Cα contacts (8 Å, |Δi|>4): 177; chains: 1; bounding box: 54×58×74 Å

Foldseek 3Di:
DCPPVVVVVVVVVVVVVVVVPDDDDDDPPVVVVVVVVVVVVVVVVVVVVVVVVVVVPPDDDPDDDDPDDDPPDPDDPPDPPPLLVLVVVLCVVLPQDPVQWDAQDDQPNDTFGIWGADPPDPHTQETEHEDACPPPLVVVLVSQCVSCVSVVHVPHWYWYKYAQPDPPDPGRIWIWTQDPVRDTDTDDSVPDHGD

Solvent-accessible surface area (backbone atoms only — not comparable to full-atom values): 11997 Å² total; per-residue (Å²): 144,70,68,73,63,56,56,52,54,55,48,54,55,51,54,52,54,58,68,74,66,66,80,80,96,77,69,80,61,61,66,51,51,54,51,52,54,49,52,54,49,49,53,51,50,51,52,48,56,54,49,56,62,65,62,68,78,77,72,85,80,89,83,75,76,79,94,72,87,77,96,70,79,92,73,74,86,86,70,72,73,58,37,69,58,50,50,55,51,52,43,45,75,36,41,50,52,76,93,20,55,37,69,66,32,73,54,86,91,44,77,34,49,30,36,34,34,45,77,101,52,91,50,74,63,35,38,34,36,75,47,62,76,85,61,55,55,71,60,50,51,53,54,52,52,51,49,25,58,68,68,76,41,84,79,59,53,46,33,36,34,25,77,38,86,59,91,85,54,96,50,55,42,45,42,27,35,65,44,97,90,68,50,76,42,77,55,64,75,87,74,57,81,71,94

Sequence (195 aa):
MRLPLMFSVLFTISVINTVSAAPSSESFAKPFWFVIAFVIGLIAVFKWLYKDNHSRESHENPYRPPKMMLKVNRVNKEHQPDFRAELIRFLKSHGYPAGGIFCNAKIGETHVDYLITVPNSNEKLAIINAQRLDDNPAQLKRQLEMCRQKMGEPDYPVSILTANDEANRQYPFALYYLEDNGIFKEVSLESFPTF

pLDDT: mean 71.59, std 15.87, range [35.25, 90.69]

Mean predicted aligned error: 18.36 Å

Secondary structure (DSSP, 8-state):
--HHHHHHHHHHHHHHHHHHT--S-S-THHHHHHHHHHHHHHHHHHHHHHHHHHGGG-S-----------------SS----HHHHHHHHHHHTT--GGGEEEEEEETTEEEEEEEE-TTS--EEEEEEE--TTS-HHHHHHHHHHHHHHTT-TT--EEEEEE---TT-SSSEEEEEEPTTS-EEEPPGGGS---